Protein AF-A0A3M1VS25-F1 (afdb_monomer_lite)

pLDDT: mean 82.83, std 16.7, range [31.61, 98.62]

Foldseek 3Di:
DDDDVPWDWDWDQDPQRWIFIQGPVGDTDTDRPVCPLQDDPPLSADACVDPVNVVLLVSLLSVLLVVVVVCVVVVHDQDEDAQEEAQLPDPSSLNSLLSNLQSCVNSVHAYEYEYEPLAADPDDLVPHSACDDVPRHGRHNPPSHQEYAYELQRFDLVSLVRCVVSNHFAHHEDELFADDLLLLLLVLALLCLLRVHPDYHHPDDDDPQDDDPNDRSRVSSVVSSVNRPVNNVLLVLLVVLLVVVQADPVLSVVSVVLNVVSSVLRDNGSVQQWDQDPPPSHTDGHVSHDDPVVSVVSSVVSVVSSVNSVDDD

Radius of gyration: 23.68 Å; chains: 1; bounding box: 61×47×66 Å

Secondary structure (DSSP, 8-state):
----TT---EEEE-TTS-EEEEETTTEEEEE-TTTTTT--SS-S---TTSHHHHHHHHHHHHHHHHHHHHHHHTTPPPPEEEEES-GGG-HHHHHHHHHHHHHHHHHT-EEEEEE-HHHHS---GGG-SS--BTTBPPP--TTS-SEEEEEGGG-SHHHHHHHHHTT-EEEEEE--SS--HHHHHHHHTHHHHHHT-SEEEES--SSS--EETTEEHHHHHHHHHHHHHHHHHHHHHHHHHHHHT-S-HHHHHHHHHHHHHHHHHS-S-GGGTEEE-TTT--EEE-TTPPPHHHHHHHHHHHHHHHHHHHS--

Sequence (313 aa):
MCGLPGESWSARSTPHHGYELFHPLGVALEVDRHRGPYYPARDPAAPPTTRYGRIVYEGWKQAFREILSLGRERGWPPLWFYLIDEPHHSRGAMRLAILMARAAQEAGADGMITCNEPTVSEPDPDKRWFPPVGDEPALMLEPWVKTRCYHNRYLGPETRERTRQAGDRYGTYINIYGNQPASTRYLAGFLAWRLGLDLVMLWQRKNASKELEGVRVWLRDWEAAREGIDDIRYIEALERAVESGVGAPGAIAKARELLARLEREIVPTPEEIGYVDGVTGRWVPGKRAWAPERYDEIRAEVARAIAALGEAP

Structure (mmCIF, N/CA/C/O backbone):
data_AF-A0A3M1VS25-F1
#
_entry.id   AF-A0A3M1VS25-F1
#
loop_
_atom_site.group_PDB
_atom_site.id
_atom_site.type_symbol
_atom_site.label_atom_id
_atom_site.label_alt_id
_atom_site.label_comp_id
_atom_site.label_asym_id
_atom_site.label_entity_id
_atom_site.label_seq_id
_atom_site.pdbx_PDB_ins_code
_atom_site.Cartn_x
_atom_site.Cartn_y
_atom_site.Cartn_z
_atom_site.occupancy
_atom_site.B_iso_or_equiv
_atom_site.auth_seq_id
_atom_site.auth_comp_id
_atom_site.auth_asym_id
_atom_site.auth_atom_id
_atom_site.pdbx_PDB_model_num
ATOM 1 N N . MET A 1 1 ? 12.547 -22.768 -21.229 1.00 39.03 1 MET A N 1
ATOM 2 C CA . MET A 1 1 ? 12.578 -22.373 -22.651 1.00 39.03 1 MET A CA 1
ATOM 3 C C . MET A 1 1 ? 11.145 -22.097 -23.050 1.00 39.03 1 MET A C 1
ATOM 5 O O . MET A 1 1 ? 10.370 -23.037 -23.122 1.00 39.03 1 MET A O 1
ATOM 9 N N . CYS A 1 2 ? 10.789 -20.821 -23.176 1.00 31.61 2 CYS A N 1
ATOM 10 C CA . CYS A 1 2 ? 9.455 -20.379 -23.573 1.00 31.61 2 CYS A CA 1
ATOM 11 C C . CYS A 1 2 ? 9.545 -19.983 -25.049 1.00 31.61 2 CYS A C 1
ATOM 13 O O . CYS A 1 2 ? 10.059 -18.912 -25.352 1.00 31.61 2 CYS A O 1
ATOM 15 N N . GLY A 1 3 ? 9.167 -20.885 -25.951 1.00 35.56 3 GLY A N 1
ATOM 16 C CA . GLY A 1 3 ? 8.983 -20.572 -27.368 1.00 35.56 3 GLY A CA 1
ATOM 17 C C . GLY A 1 3 ? 7.494 -20.525 -27.696 1.00 35.56 3 GLY A C 1
ATOM 18 O O . GLY A 1 3 ? 6.695 -21.178 -27.019 1.00 35.56 3 GLY A O 1
ATOM 19 N N . LEU A 1 4 ? 7.119 -19.776 -28.734 1.00 39.69 4 LEU A N 1
ATOM 20 C CA . LEU A 1 4 ? 5.816 -19.921 -29.388 1.00 39.69 4 LEU A CA 1
ATOM 21 C C . LEU A 1 4 ? 5.625 -21.393 -29.802 1.00 39.69 4 LEU A C 1
ATOM 23 O O . LEU A 1 4 ? 6.616 -22.044 -30.155 1.00 39.69 4 LEU A O 1
ATOM 27 N N . PRO A 1 5 ? 4.404 -21.959 -29.759 1.00 37.06 5 PRO A N 1
ATOM 28 C CA . PRO A 1 5 ? 4.174 -23.317 -30.241 1.00 37.06 5 PRO A CA 1
ATOM 29 C C . PRO A 1 5 ? 4.650 -23.429 -31.699 1.00 37.06 5 PRO A C 1
ATOM 31 O O . PRO A 1 5 ? 4.083 -22.797 -32.586 1.00 37.06 5 PRO A O 1
ATOM 34 N N . GLY A 1 6 ? 5.724 -24.194 -31.929 1.00 51.53 6 GLY A N 1
ATOM 35 C CA . GLY A 1 6 ? 6.367 -24.355 -33.241 1.00 51.53 6 GLY A CA 1
ATOM 36 C C . GLY A 1 6 ? 7.702 -23.621 -33.441 1.00 51.53 6 GLY A C 1
ATOM 37 O O . GLY A 1 6 ? 8.325 -23.801 -34.484 1.00 51.53 6 GLY A O 1
ATOM 38 N N . GLU A 1 7 ? 8.191 -22.850 -32.464 1.00 55.75 7 GLU A N 1
ATOM 39 C CA . GLU A 1 7 ? 9.436 -22.082 -32.586 1.00 55.75 7 GLU A CA 1
ATOM 40 C C . GLU A 1 7 ? 10.523 -22.550 -31.603 1.00 55.75 7 GLU A C 1
ATOM 42 O O . GLU A 1 7 ? 10.426 -22.366 -30.388 1.00 55.75 7 GLU A O 1
ATOM 47 N N . SER A 1 8 ? 11.604 -23.137 -32.131 1.00 52.75 8 SER A N 1
ATOM 48 C CA . SER A 1 8 ? 12.781 -23.508 -31.341 1.00 52.75 8 SER A CA 1
ATOM 49 C C . SER A 1 8 ? 13.734 -22.322 -31.195 1.00 52.75 8 SER A C 1
ATOM 51 O O . SER A 1 8 ? 14.286 -21.837 -32.184 1.00 52.75 8 SER A O 1
ATOM 53 N N . TRP A 1 9 ? 13.968 -21.892 -29.961 1.00 56.28 9 TRP A N 1
ATOM 54 C CA . TRP A 1 9 ? 15.013 -20.929 -29.621 1.00 56.28 9 TRP A CA 1
ATOM 55 C C . TRP A 1 9 ? 16.314 -21.668 -29.315 1.00 56.28 9 TRP A C 1
ATOM 57 O O . TRP A 1 9 ? 16.291 -22.699 -28.640 1.00 56.28 9 TRP A O 1
ATOM 67 N N . SER A 1 10 ? 17.452 -21.136 -29.763 1.00 61.47 10 SER A N 1
ATOM 68 C CA . SER A 1 10 ? 18.769 -21.631 -29.353 1.00 61.47 10 SER A CA 1
ATOM 69 C C . SER A 1 10 ? 19.585 -20.518 -28.700 1.00 61.47 10 SER A C 1
ATOM 71 O O . SER A 1 10 ? 19.433 -19.337 -29.013 1.00 61.47 10 SER A O 1
ATOM 73 N N . ALA A 1 11 ? 20.419 -20.896 -27.734 1.00 61.38 11 ALA A N 1
ATOM 74 C CA . A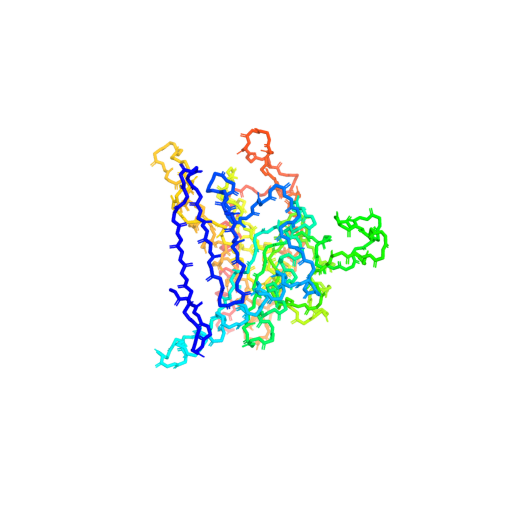LA A 1 11 ? 21.328 -19.990 -27.050 1.00 61.38 11 ALA A CA 1
ATOM 75 C C . ALA A 1 11 ? 22.753 -20.527 -27.185 1.00 61.38 11 ALA A C 1
ATOM 77 O O . ALA A 1 11 ? 22.988 -21.716 -26.955 1.00 61.38 11 ALA A O 1
ATOM 78 N N . ARG A 1 12 ? 23.706 -19.659 -27.535 1.00 70.75 12 ARG A N 1
ATOM 79 C CA . ARG A 1 12 ? 25.134 -19.996 -27.591 1.00 70.75 12 ARG A CA 1
ATOM 80 C C . ARG A 1 12 ? 25.910 -19.099 -26.634 1.00 70.75 12 ARG A C 1
ATOM 82 O O . ARG A 1 12 ? 25.762 -17.885 -26.670 1.00 70.75 12 ARG A O 1
ATOM 89 N N . SER A 1 13 ? 26.741 -19.682 -25.774 1.00 60.25 13 SER A N 1
ATOM 90 C CA . SER A 1 13 ? 27.662 -18.909 -24.931 1.00 60.25 13 SER A CA 1
ATOM 91 C C . SER A 1 13 ? 28.742 -18.245 -25.787 1.00 60.25 13 SER A C 1
ATOM 93 O O . SER A 1 13 ? 29.344 -18.924 -26.626 1.00 60.25 13 SER A O 1
ATOM 95 N N . THR A 1 14 ? 29.034 -16.966 -25.548 1.00 67.81 14 THR A N 1
ATOM 96 C CA . THR A 1 14 ? 30.138 -16.259 -26.212 1.00 67.81 14 THR A CA 1
ATOM 97 C C . THR A 1 14 ? 31.414 -16.276 -25.355 1.00 67.81 14 THR A C 1
ATOM 99 O O . THR A 1 14 ? 31.336 -16.408 -24.129 1.00 67.81 14 THR A O 1
ATOM 102 N N . PRO A 1 15 ? 32.611 -16.131 -25.963 1.00 63.47 15 PRO A N 1
ATOM 103 C CA . PRO A 1 15 ? 33.887 -16.116 -25.236 1.00 63.47 15 PRO A CA 1
ATOM 104 C C . PRO A 1 15 ? 34.013 -14.997 -24.189 1.00 63.47 15 PRO A C 1
ATOM 106 O O . PRO A 1 15 ? 34.785 -15.129 -23.245 1.00 63.47 15 PRO A O 1
ATOM 109 N N . HIS A 1 16 ? 33.237 -13.916 -24.320 1.00 56.97 16 HIS A N 1
ATOM 110 C CA . HIS A 1 16 ? 33.266 -12.744 -23.435 1.00 56.97 16 HIS A CA 1
ATOM 111 C C . HIS A 1 16 ? 32.194 -12.785 -22.333 1.00 56.97 16 HIS A C 1
ATOM 113 O O . HIS A 1 16 ? 31.658 -11.757 -21.934 1.00 56.97 16 HIS A O 1
ATOM 119 N N . HIS A 1 17 ? 31.868 -13.983 -21.839 1.00 56.38 17 HIS A N 1
ATOM 120 C CA . HIS A 1 17 ? 30.873 -14.219 -20.785 1.00 56.38 17 HIS A CA 1
ATOM 121 C C . HIS A 1 17 ? 29.424 -13.822 -21.125 1.00 56.38 17 HIS A C 1
ATOM 123 O O . HIS A 1 17 ? 28.593 -13.817 -20.219 1.00 56.38 17 HIS A O 1
ATOM 129 N N . GLY A 1 18 ? 29.094 -13.554 -22.392 1.00 55.91 18 GLY A N 1
ATOM 130 C CA . GLY A 1 18 ? 27.733 -13.267 -22.851 1.00 55.91 18 GLY A CA 1
ATOM 131 C C . GLY A 1 18 ? 26.995 -14.478 -23.431 1.00 55.91 18 GLY A C 1
ATOM 132 O O . GLY A 1 18 ? 27.507 -15.602 -23.457 1.00 55.91 18 GLY A O 1
ATOM 133 N N . TYR A 1 19 ? 25.777 -14.239 -23.920 1.00 59.47 19 TYR A N 1
ATOM 134 C CA . TYR A 1 19 ? 24.997 -15.212 -24.692 1.00 59.47 19 TYR A CA 1
ATOM 135 C C . TYR A 1 19 ? 24.536 -14.581 -26.004 1.00 59.47 19 TYR A C 1
ATOM 137 O O . TYR A 1 19 ? 24.127 -13.423 -26.007 1.00 59.47 19 TYR A O 1
ATOM 145 N N . GLU A 1 20 ? 24.565 -15.362 -27.081 1.00 56.50 20 GLU A N 1
ATOM 146 C CA . GLU A 1 20 ? 23.822 -15.106 -28.312 1.00 56.50 20 GLU A CA 1
ATOM 147 C C . GLU A 1 20 ? 22.488 -15.845 -28.237 1.00 56.50 20 GLU A C 1
ATOM 149 O O . GLU A 1 20 ? 22.461 -17.078 -28.165 1.00 56.50 20 GLU A O 1
ATOM 154 N N . LEU A 1 21 ? 21.380 -15.103 -28.233 1.00 59.03 21 LEU A N 1
ATOM 155 C CA . LEU A 1 21 ? 20.045 -15.676 -28.414 1.00 59.03 21 LEU A CA 1
ATOM 156 C C . LEU A 1 21 ? 19.702 -15.675 -29.900 1.00 59.03 21 LEU A C 1
ATOM 158 O O . LEU A 1 21 ? 19.752 -14.621 -30.534 1.00 59.03 21 LEU A O 1
ATOM 162 N N . PHE A 1 22 ? 19.322 -16.836 -30.429 1.00 59.31 22 PHE A N 1
ATOM 163 C CA . PHE A 1 22 ? 18.864 -16.996 -31.804 1.00 59.31 22 PHE A CA 1
ATOM 164 C C . PHE A 1 22 ? 17.347 -17.167 -31.816 1.00 59.31 22 PHE A C 1
ATOM 166 O O . PHE A 1 22 ? 16.812 -18.210 -31.428 1.00 59.31 22 PHE A O 1
ATOM 173 N N . HIS A 1 23 ? 16.656 -16.127 -32.282 1.00 59.50 23 HIS A N 1
ATOM 174 C CA . HIS A 1 23 ? 15.243 -16.219 -32.644 1.00 59.50 23 HIS A CA 1
ATOM 175 C C . HIS A 1 23 ? 15.118 -16.904 -34.018 1.00 59.50 23 HIS A C 1
ATOM 177 O O . HIS A 1 23 ? 15.921 -16.596 -34.903 1.00 59.50 23 HIS A O 1
ATOM 183 N N . PRO A 1 24 ? 14.067 -17.709 -34.276 1.00 51.88 24 PRO A N 1
ATOM 184 C CA . PRO A 1 24 ? 13.692 -18.195 -35.616 1.00 51.88 24 PRO A CA 1
ATOM 185 C C . PRO A 1 24 ? 13.666 -17.134 -36.735 1.00 51.88 24 PRO A C 1
ATOM 187 O O . PRO A 1 24 ? 13.753 -17.455 -37.913 1.00 51.88 24 PRO A O 1
ATOM 190 N N . LEU A 1 25 ? 13.579 -15.853 -36.371 1.00 55.16 25 LEU A N 1
ATOM 191 C CA . LEU A 1 25 ? 13.616 -14.706 -37.270 1.00 55.16 25 LEU A CA 1
ATOM 192 C C . LEU A 1 25 ? 15.050 -14.272 -37.663 1.00 55.16 25 LEU A C 1
ATOM 194 O O . LEU A 1 25 ? 15.212 -13.254 -38.341 1.00 55.16 25 LEU A O 1
ATOM 198 N N . GLY A 1 26 ? 16.088 -15.013 -37.257 1.00 56.47 26 GLY A N 1
ATOM 199 C CA . GLY A 1 26 ? 17.476 -14.826 -37.702 1.00 56.47 26 GLY A CA 1
ATOM 200 C C . GLY A 1 26 ? 18.222 -13.665 -37.041 1.00 56.47 26 GLY A C 1
ATOM 201 O O . GLY A 1 26 ? 19.117 -13.091 -37.654 1.00 56.47 26 GLY A O 1
ATOM 202 N N . VAL A 1 27 ? 17.850 -13.278 -35.819 1.00 54.41 27 VAL A N 1
ATOM 203 C CA . VAL A 1 27 ? 18.531 -12.205 -35.077 1.00 54.41 27 VAL A CA 1
ATOM 204 C C . VAL A 1 27 ? 19.407 -12.828 -34.000 1.00 54.41 27 VAL A C 1
ATOM 206 O O . VAL A 1 27 ? 18.891 -13.566 -33.164 1.00 54.41 27 VAL A O 1
ATOM 209 N N . ALA A 1 28 ? 20.703 -12.514 -34.028 1.00 53.88 28 ALA A N 1
ATOM 210 C CA . ALA A 1 28 ? 21.620 -12.761 -32.923 1.00 53.88 28 ALA A CA 1
ATOM 211 C C . ALA A 1 28 ? 21.582 -11.555 -31.974 1.00 53.88 28 ALA A C 1
ATOM 213 O O . ALA A 1 28 ? 21.742 -10.413 -32.409 1.00 53.88 28 ALA A O 1
ATOM 214 N N . LEU A 1 29 ? 21.335 -11.803 -30.690 1.00 56.50 29 LEU A N 1
ATOM 215 C CA . LEU A 1 29 ? 21.379 -10.782 -29.642 1.00 56.50 29 LEU A CA 1
ATOM 216 C C . LEU A 1 29 ? 22.577 -11.036 -28.744 1.00 56.50 29 LEU A C 1
ATOM 218 O O . LEU A 1 29 ? 22.601 -12.061 -28.073 1.00 56.50 29 LEU A O 1
ATOM 222 N N . GLU A 1 30 ? 23.528 -10.108 -28.701 1.00 51.91 30 GLU A N 1
ATOM 223 C CA . GLU A 1 30 ? 24.641 -10.161 -27.755 1.00 51.91 30 GLU A CA 1
ATOM 224 C C . GLU A 1 30 ? 24.196 -9.595 -26.397 1.00 51.91 30 GLU A C 1
ATOM 226 O O . GLU A 1 30 ? 23.829 -8.423 -26.285 1.00 51.91 30 GLU A O 1
ATOM 231 N N . VAL A 1 31 ? 24.200 -10.435 -25.359 1.00 52.16 31 VAL A N 1
ATOM 232 C CA . VAL A 1 31 ? 23.833 -10.043 -23.989 1.00 52.16 31 VAL A CA 1
ATOM 233 C C . VAL A 1 31 ? 25.077 -10.041 -23.099 1.00 52.16 31 VAL A C 1
ATOM 235 O O . VAL A 1 31 ? 25.641 -11.102 -22.838 1.00 52.16 31 VAL A O 1
ATOM 238 N N . ASP A 1 32 ? 25.484 -8.871 -22.593 1.00 50.47 32 ASP A N 1
ATOM 239 C CA . ASP A 1 32 ? 26.562 -8.733 -21.598 1.00 50.47 32 ASP A CA 1
ATOM 240 C C . ASP A 1 32 ? 26.075 -9.177 -20.203 1.00 50.47 32 ASP A C 1
ATOM 242 O O . ASP A 1 32 ? 25.203 -8.558 -19.584 1.00 50.47 32 ASP A O 1
ATOM 246 N N . ARG A 1 33 ? 26.664 -10.257 -19.681 1.00 43.50 33 ARG A N 1
ATOM 247 C CA . ARG A 1 33 ? 26.315 -10.860 -18.385 1.00 43.50 33 ARG A CA 1
ATOM 248 C C . ARG A 1 33 ? 26.639 -9.976 -17.182 1.00 43.50 33 ARG A C 1
ATOM 250 O O . ARG A 1 33 ? 25.988 -10.134 -16.151 1.00 43.50 33 ARG A O 1
ATOM 257 N N . HIS A 1 34 ? 27.598 -9.056 -17.283 1.00 44.97 34 HIS A N 1
ATOM 258 C CA . HIS A 1 34 ? 27.978 -8.176 -16.172 1.00 44.97 34 HIS A CA 1
ATOM 259 C C . HIS A 1 34 ? 27.072 -6.950 -16.036 1.00 44.97 34 HIS A C 1
ATOM 261 O O . HIS A 1 34 ? 27.084 -6.296 -14.995 1.00 44.97 34 HIS A O 1
ATOM 267 N N . ARG A 1 35 ? 26.249 -6.670 -17.051 1.00 47.22 35 ARG A N 1
ATOM 268 C CA . ARG A 1 35 ? 25.228 -5.610 -17.021 1.00 47.22 35 ARG A CA 1
ATOM 269 C C . ARG A 1 35 ? 23.806 -6.145 -16.849 1.00 47.22 35 ARG A C 1
ATOM 271 O O . ARG A 1 35 ? 22.875 -5.367 -16.655 1.00 47.22 35 ARG A O 1
ATOM 278 N N . GLY A 1 36 ? 23.654 -7.472 -16.859 1.00 38.34 36 GLY A N 1
ATOM 279 C CA . GLY A 1 36 ? 22.371 -8.160 -16.781 1.00 38.34 36 GLY A CA 1
ATOM 280 C C . GLY A 1 36 ? 21.445 -7.823 -17.962 1.00 38.34 36 GLY A C 1
ATOM 281 O O . GLY A 1 36 ? 21.660 -6.854 -18.688 1.00 38.34 36 GLY A O 1
ATOM 282 N N . PRO A 1 37 ? 20.353 -8.577 -18.155 1.00 41.25 37 PRO A N 1
ATOM 283 C CA . PRO A 1 37 ? 19.337 -8.231 -19.154 1.00 41.25 37 PRO A CA 1
ATOM 284 C C . PRO A 1 37 ? 18.603 -6.911 -18.839 1.00 41.25 37 PRO A C 1
ATOM 286 O O . PRO A 1 37 ? 17.833 -6.431 -19.664 1.00 41.25 37 P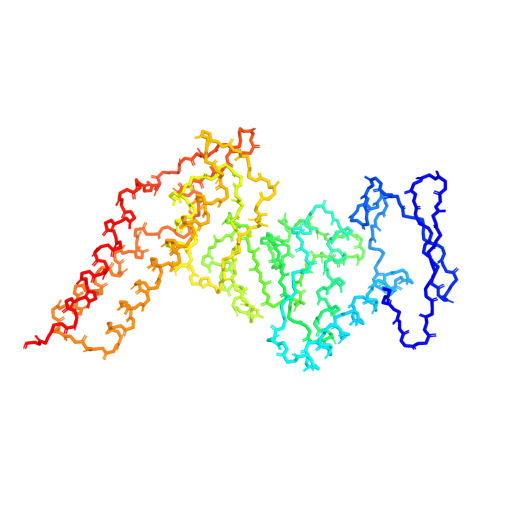RO A O 1
ATOM 289 N N . TYR A 1 38 ? 18.836 -6.322 -17.660 1.00 41.09 38 TYR A N 1
ATOM 290 C CA . TYR A 1 38 ? 18.124 -5.146 -17.161 1.00 41.09 38 TYR A CA 1
ATOM 291 C C . TYR A 1 38 ? 18.776 -3.801 -17.524 1.00 41.09 38 TYR A C 1
ATOM 293 O O . TYR A 1 38 ? 18.091 -2.784 -17.473 1.00 41.09 38 TYR A O 1
ATOM 301 N N . TYR A 1 39 ? 20.056 -3.766 -17.921 1.00 42.56 39 TYR A N 1
ATOM 302 C CA . TYR A 1 39 ? 20.762 -2.506 -18.212 1.00 42.56 39 TYR A CA 1
ATOM 303 C C . TYR A 1 39 ? 21.711 -2.590 -19.425 1.00 42.56 39 TYR A C 1
ATOM 305 O O . TYR A 1 39 ? 22.918 -2.358 -19.291 1.00 42.56 39 TYR A O 1
ATOM 313 N N . PRO A 1 40 ? 21.234 -2.896 -20.647 1.00 42.78 40 PRO A N 1
ATOM 314 C CA . PRO A 1 40 ? 22.065 -2.715 -21.831 1.00 42.78 40 PRO A CA 1
ATOM 315 C C . PRO A 1 40 ? 22.479 -1.242 -21.975 1.00 42.78 40 PRO A C 1
ATOM 317 O O . PRO A 1 40 ? 21.692 -0.314 -21.798 1.00 42.78 40 PRO A O 1
ATOM 320 N N . ALA A 1 41 ? 23.751 -1.037 -22.318 1.00 39.88 41 ALA A N 1
ATOM 321 C CA . ALA A 1 41 ? 24.423 0.263 -22.413 1.00 39.88 41 ALA A CA 1
ATOM 322 C C . ALA A 1 41 ? 23.851 1.211 -23.488 1.00 39.88 41 ALA A C 1
ATOM 324 O O . ALA A 1 41 ? 24.309 2.345 -23.624 1.00 39.88 41 ALA A O 1
ATOM 325 N N . ARG A 1 42 ? 22.897 0.730 -24.289 1.00 49.81 42 ARG A N 1
ATOM 326 C CA . ARG A 1 42 ? 22.203 1.445 -25.357 1.00 49.81 42 ARG A CA 1
ATOM 327 C C . ARG A 1 42 ? 20.721 1.123 -25.214 1.00 49.81 42 ARG A C 1
ATOM 329 O O . ARG A 1 42 ? 20.365 -0.046 -25.285 1.00 49.81 42 ARG A O 1
ATOM 336 N N . ASP A 1 43 ? 19.927 2.156 -24.944 1.00 51.72 43 ASP A N 1
ATOM 337 C CA . ASP A 1 43 ? 18.457 2.196 -24.916 1.00 51.72 43 ASP A CA 1
ATOM 338 C C . ASP A 1 43 ? 17.746 0.813 -24.984 1.00 51.72 43 ASP A C 1
ATOM 340 O O . ASP A 1 43 ? 17.378 0.360 -26.071 1.00 51.72 43 ASP A O 1
ATOM 344 N N . PRO A 1 44 ? 17.597 0.111 -23.836 1.00 48.75 44 PRO A N 1
ATOM 345 C CA . PRO A 1 44 ? 17.180 -1.296 -23.757 1.00 48.75 44 PRO A CA 1
ATOM 346 C C . PRO A 1 44 ? 15.888 -1.665 -24.470 1.00 48.75 44 PRO A C 1
ATOM 348 O O . PRO A 1 44 ? 15.672 -2.829 -24.802 1.00 48.75 44 PRO A O 1
ATOM 351 N N . ALA A 1 45 ? 14.997 -0.699 -24.639 1.00 55.59 45 ALA A N 1
ATOM 352 C CA . ALA A 1 45 ? 13.677 -0.915 -25.181 1.00 55.59 45 ALA A CA 1
ATOM 353 C C . ALA A 1 45 ? 13.527 -0.009 -26.391 1.00 55.59 45 ALA A C 1
ATOM 355 O O . ALA A 1 45 ? 12.989 1.097 -26.327 1.00 55.59 45 ALA A O 1
ATOM 356 N N . ALA A 1 46 ? 14.013 -0.517 -27.520 1.00 60.22 46 ALA A N 1
ATOM 357 C CA . ALA A 1 46 ? 13.562 -0.032 -28.805 1.00 60.22 46 ALA A CA 1
ATOM 358 C C . ALA A 1 46 ? 12.015 -0.054 -28.794 1.00 60.22 46 ALA A C 1
ATOM 360 O O . ALA A 1 46 ? 11.438 -1.044 -28.328 1.00 60.22 46 ALA A O 1
ATOM 361 N N . PRO A 1 47 ? 11.331 1.016 -29.247 1.00 63.94 47 PRO A N 1
ATOM 362 C CA . PRO A 1 47 ? 9.873 1.102 -29.198 1.00 63.94 47 PRO A CA 1
ATOM 363 C C . PRO A 1 47 ? 9.198 -0.174 -29.730 1.00 63.94 47 PRO A C 1
ATOM 365 O O . PRO A 1 47 ? 9.765 -0.817 -30.618 1.00 63.94 47 PRO A O 1
ATOM 368 N N . PRO A 1 48 ? 7.983 -0.544 -29.280 1.00 61.88 48 PRO A N 1
ATOM 369 C CA . PRO A 1 48 ? 7.248 -1.701 -29.816 1.00 61.88 48 PRO A CA 1
ATOM 370 C C . PRO A 1 48 ? 7.075 -1.686 -31.342 1.00 61.88 48 PRO A C 1
ATOM 372 O O . PRO A 1 48 ? 6.818 -2.718 -31.949 1.00 61.88 48 PRO A O 1
ATOM 375 N N . THR A 1 49 ? 7.220 -0.531 -31.992 1.00 69.25 49 THR A N 1
ATOM 376 C CA . THR A 1 49 ? 7.207 -0.400 -33.456 1.00 69.25 49 THR A CA 1
ATOM 377 C C . THR A 1 49 ? 8.460 -0.976 -34.124 1.00 69.25 49 THR A C 1
ATOM 379 O O . THR A 1 49 ? 8.433 -1.337 -35.304 1.00 69.25 49 THR A O 1
ATOM 382 N N . THR A 1 50 ? 9.551 -1.122 -33.377 1.00 74.94 50 THR A N 1
ATOM 383 C CA . THR A 1 50 ? 10.784 -1.765 -33.828 1.00 74.94 50 THR A CA 1
ATOM 384 C C . THR A 1 50 ? 10.665 -3.285 -33.767 1.00 74.94 50 THR A C 1
ATOM 386 O O . THR A 1 50 ? 9.903 -3.851 -32.983 1.00 74.94 50 THR A O 1
ATOM 389 N N . ARG A 1 51 ? 11.458 -3.982 -34.587 1.00 73.50 51 ARG A N 1
ATOM 390 C CA . ARG A 1 51 ? 11.463 -5.451 -34.622 1.00 73.50 51 ARG A CA 1
ATOM 391 C C . ARG A 1 51 ? 11.811 -6.067 -33.263 1.00 73.50 51 ARG A C 1
ATOM 393 O O . ARG A 1 51 ? 11.169 -7.029 -32.862 1.00 73.50 51 ARG A O 1
ATOM 400 N N . TYR A 1 52 ? 12.800 -5.508 -32.567 1.00 75.44 52 TYR A N 1
ATOM 401 C CA . TYR A 1 52 ? 13.214 -5.989 -31.249 1.00 75.44 52 TYR A CA 1
ATOM 402 C C . TYR A 1 52 ? 12.138 -5.742 -30.185 1.00 75.44 52 TYR A C 1
ATOM 404 O O . TYR A 1 52 ? 11.779 -6.666 -29.461 1.00 75.44 52 TYR A O 1
ATOM 412 N N . GLY A 1 53 ? 11.554 -4.537 -30.155 1.00 79.38 53 GLY A N 1
ATOM 413 C CA . GLY A 1 53 ? 10.446 -4.218 -29.253 1.00 79.38 53 GLY A CA 1
ATOM 414 C C . GLY A 1 53 ? 9.255 -5.166 -29.427 1.00 79.38 53 GLY A C 1
ATOM 415 O O . GLY A 1 53 ? 8.710 -5.634 -28.431 1.00 79.38 53 GLY A O 1
ATOM 416 N N . ARG A 1 54 ? 8.908 -5.531 -30.676 1.00 81.94 54 ARG A N 1
ATOM 417 C CA . ARG A 1 54 ? 7.877 -6.549 -30.960 1.00 81.94 54 ARG A CA 1
ATOM 418 C C . ARG A 1 54 ? 8.211 -7.916 -30.372 1.00 81.94 54 ARG A C 1
ATOM 420 O O . ARG A 1 54 ? 7.343 -8.527 -29.765 1.00 81.94 54 ARG A O 1
ATOM 427 N N . ILE A 1 55 ? 9.449 -8.385 -30.539 1.00 80.81 55 ILE A N 1
ATOM 428 C CA . ILE A 1 55 ? 9.888 -9.687 -30.012 1.00 80.81 55 ILE A CA 1
ATOM 429 C C . ILE A 1 55 ? 9.749 -9.722 -28.486 1.00 80.81 55 ILE A C 1
ATOM 431 O O . ILE A 1 55 ? 9.186 -10.667 -27.941 1.00 80.81 55 ILE A O 1
ATOM 435 N N . VAL A 1 56 ? 10.226 -8.680 -27.799 1.00 84.19 56 VAL A N 1
ATOM 436 C CA . VAL A 1 56 ? 10.137 -8.583 -26.334 1.00 84.19 56 VAL A CA 1
ATOM 437 C C . VAL A 1 56 ? 8.676 -8.545 -25.880 1.00 84.19 56 VAL A C 1
ATOM 439 O O . VAL A 1 56 ? 8.295 -9.265 -24.960 1.00 84.19 56 VAL A O 1
ATOM 442 N N . TYR A 1 57 ? 7.853 -7.734 -26.543 1.00 89.44 57 TYR A N 1
ATOM 443 C CA . TYR A 1 57 ? 6.438 -7.580 -26.229 1.00 89.44 57 TYR A CA 1
ATOM 444 C C . TYR A 1 57 ? 5.642 -8.886 -26.402 1.00 89.44 57 TYR A C 1
ATOM 446 O O . TYR A 1 57 ? 4.970 -9.324 -25.465 1.00 89.44 57 TYR A O 1
ATOM 454 N N . GLU A 1 58 ? 5.752 -9.544 -27.562 1.00 89.69 58 GLU A N 1
ATOM 455 C CA . GLU A 1 58 ? 5.054 -10.811 -27.823 1.00 89.69 58 GLU A CA 1
ATOM 456 C C . GLU A 1 58 ? 5.575 -11.941 -26.928 1.00 89.69 58 GLU A C 1
ATOM 458 O O . GLU A 1 58 ? 4.785 -12.749 -26.441 1.00 89.69 58 GLU A O 1
ATOM 463 N N . GLY A 1 59 ? 6.879 -11.956 -26.627 1.00 90.06 59 GLY A N 1
ATOM 464 C CA . GLY A 1 59 ? 7.472 -12.905 -25.685 1.00 90.06 59 GLY A CA 1
ATOM 465 C C . GLY A 1 59 ? 6.877 -12.794 -24.279 1.00 90.06 59 GLY A C 1
ATOM 466 O O . GLY A 1 59 ? 6.469 -13.804 -23.703 1.00 90.06 59 GLY A O 1
ATOM 467 N N . TRP A 1 60 ? 6.753 -11.576 -23.736 1.00 94.12 60 TRP A N 1
ATOM 468 C CA . TRP A 1 60 ? 6.092 -11.348 -22.443 1.00 94.12 60 TRP A CA 1
ATOM 469 C C . TRP A 1 60 ? 4.619 -11.747 -22.471 1.00 94.12 60 TRP A C 1
ATOM 471 O O . TRP A 1 60 ? 4.153 -12.462 -21.584 1.00 94.12 60 TRP A O 1
ATOM 481 N N . LYS A 1 61 ? 3.891 -11.328 -23.510 1.00 94.88 61 LYS A N 1
ATOM 482 C CA . LYS A 1 61 ? 2.467 -11.636 -23.675 1.00 94.88 61 LYS A CA 1
ATOM 483 C C . LYS A 1 61 ? 2.221 -13.140 -23.728 1.00 94.88 61 LYS A C 1
ATOM 485 O O . LYS A 1 61 ? 1.304 -13.636 -23.071 1.00 94.88 61 LYS A O 1
ATOM 490 N N . GLN A 1 62 ? 3.048 -13.877 -24.468 1.00 94.44 62 GLN A N 1
ATOM 491 C CA . GLN A 1 62 ? 2.968 -15.329 -24.491 1.00 94.44 62 GLN A CA 1
ATOM 492 C C . GLN A 1 62 ? 3.312 -15.922 -23.121 1.00 94.44 62 GLN A C 1
ATOM 494 O O . GLN A 1 62 ? 2.542 -16.734 -22.619 1.00 94.44 62 GLN A O 1
ATOM 499 N N . ALA A 1 63 ? 4.400 -15.487 -22.478 1.00 95.19 63 ALA A N 1
ATOM 500 C CA . ALA A 1 63 ? 4.784 -15.994 -21.161 1.00 95.19 63 ALA A CA 1
ATOM 501 C C . ALA A 1 63 ? 3.648 -15.857 -20.131 1.00 95.19 63 ALA A C 1
ATOM 503 O O . ALA A 1 63 ? 3.352 -16.817 -19.420 1.00 95.19 63 ALA A O 1
ATOM 504 N N . PHE A 1 64 ? 2.957 -14.713 -20.094 1.00 96.94 64 PHE A N 1
ATOM 505 C CA . PHE A 1 64 ? 1.787 -14.530 -19.230 1.00 96.94 64 PHE A CA 1
ATOM 506 C C . PHE A 1 64 ? 0.660 -15.514 -19.560 1.00 96.94 64 PHE A C 1
ATOM 508 O O . PHE A 1 64 ? 0.115 -16.136 -18.651 1.00 96.94 64 PHE A O 1
ATOM 515 N N . ARG A 1 65 ? 0.329 -15.703 -20.845 1.00 96.75 65 ARG A N 1
ATOM 516 C CA . ARG A 1 65 ? -0.719 -16.648 -21.273 1.00 96.75 65 ARG A CA 1
ATOM 517 C C . ARG A 1 65 ? -0.407 -18.084 -20.869 1.00 96.75 65 ARG A C 1
ATOM 519 O O . ARG A 1 65 ? -1.293 -18.761 -20.352 1.00 96.75 65 ARG A O 1
ATOM 526 N N . GLU A 1 66 ? 0.833 -18.520 -21.068 1.00 97.50 66 GLU A N 1
ATOM 527 C CA . GLU A 1 66 ? 1.289 -19.866 -20.708 1.00 97.50 66 GLU A CA 1
ATOM 528 C C . GLU A 1 66 ? 1.227 -20.079 -19.191 1.00 97.50 66 GLU A C 1
ATOM 530 O O . GLU A 1 66 ? 0.659 -21.064 -18.725 1.00 97.50 66 GLU A O 1
ATOM 535 N N . ILE A 1 67 ? 1.730 -19.121 -18.400 1.00 97.62 67 ILE A N 1
ATOM 536 C CA . ILE A 1 67 ? 1.694 -19.203 -16.932 1.00 97.62 67 ILE A CA 1
ATOM 537 C C . ILE A 1 67 ? 0.247 -19.211 -16.420 1.00 97.62 67 ILE A C 1
ATOM 539 O O . ILE A 1 67 ? -0.084 -19.996 -15.532 1.00 97.62 67 ILE A O 1
ATOM 543 N N . LEU A 1 68 ? -0.632 -18.376 -16.981 1.00 97.25 68 LEU A N 1
ATOM 544 C CA . LEU A 1 68 ? -2.052 -18.356 -16.624 1.00 97.25 68 LEU A CA 1
ATOM 545 C C . LEU A 1 68 ? -2.772 -19.653 -17.026 1.00 97.25 68 LEU A C 1
ATOM 547 O O . LEU A 1 68 ? -3.618 -20.125 -16.268 1.00 97.25 68 LEU A O 1
ATOM 551 N N . SER A 1 69 ? -2.459 -20.234 -18.192 1.00 97.44 69 SER A N 1
ATOM 552 C CA . SER A 1 69 ? -3.018 -21.530 -18.609 1.00 97.44 69 SER A CA 1
ATOM 553 C C . SER A 1 69 ? -2.592 -22.638 -17.663 1.00 97.44 69 SER A C 1
ATOM 555 O O . SER A 1 69 ? -3.447 -23.325 -17.106 1.00 97.44 69 SER A O 1
ATOM 557 N N . LEU A 1 70 ? -1.288 -22.721 -17.385 1.00 97.88 70 LEU A N 1
ATOM 558 C CA . LEU A 1 70 ? -0.742 -23.665 -16.423 1.00 97.88 70 LEU A CA 1
ATOM 559 C C . LEU A 1 70 ? -1.385 -23.480 -15.044 1.00 97.88 70 LEU A C 1
ATOM 561 O O . LEU A 1 70 ? -1.749 -24.460 -14.403 1.00 97.88 70 LEU A O 1
ATOM 565 N N . GLY A 1 71 ? -1.580 -22.236 -14.600 1.00 97.38 71 GLY A N 1
ATOM 566 C CA . GLY A 1 71 ? -2.264 -21.941 -13.345 1.00 97.38 71 GLY A CA 1
ATOM 567 C C . GLY A 1 71 ? -3.682 -22.502 -13.299 1.00 97.38 71 GLY A C 1
ATOM 568 O O . GLY A 1 71 ? -4.034 -23.171 -12.330 1.00 97.38 71 GLY A O 1
ATOM 569 N N . ARG A 1 72 ? -4.474 -22.321 -14.363 1.00 97.44 72 ARG A N 1
ATOM 570 C CA . ARG A 1 72 ? -5.825 -22.902 -14.459 1.00 97.44 72 ARG A CA 1
ATOM 571 C C . ARG A 1 72 ? -5.799 -24.428 -14.458 1.00 97.44 72 ARG A C 1
ATOM 573 O O . ARG A 1 72 ? -6.552 -25.040 -13.710 1.00 97.44 72 ARG A O 1
ATOM 580 N N . GLU A 1 73 ? -4.916 -25.037 -15.245 1.00 98.00 73 GLU A N 1
ATOM 581 C CA . GLU A 1 73 ? -4.756 -26.497 -15.315 1.00 98.00 73 GLU A CA 1
ATOM 582 C C . GLU A 1 73 ? -4.356 -27.105 -13.966 1.00 98.00 73 GLU A C 1
ATOM 584 O O . GLU A 1 73 ? -4.777 -28.207 -13.620 1.00 98.00 73 GLU A O 1
ATOM 589 N N . ARG A 1 74 ? -3.552 -26.379 -13.184 1.00 98.00 74 ARG A N 1
ATOM 590 C CA . ARG A 1 74 ? -3.086 -26.797 -11.856 1.00 98.00 74 ARG A CA 1
ATOM 591 C C . ARG A 1 74 ? -4.026 -26.392 -10.720 1.00 98.00 74 ARG A C 1
ATOM 593 O O . ARG A 1 74 ? -3.724 -26.713 -9.572 1.00 98.00 74 ARG A O 1
ATOM 600 N N . GLY A 1 75 ? -5.122 -25.689 -11.011 1.00 97.06 75 GLY A N 1
ATOM 601 C CA . GLY A 1 75 ? -6.038 -25.169 -9.995 1.00 97.06 75 GLY A CA 1
ATOM 602 C C . GLY A 1 75 ? -5.388 -24.152 -9.053 1.00 97.06 75 GLY A C 1
ATOM 603 O O . GLY A 1 75 ? -5.736 -24.093 -7.875 1.00 97.06 75 GLY A O 1
ATOM 604 N N . TRP A 1 76 ? -4.408 -23.383 -9.532 1.00 97.56 76 TRP A N 1
ATOM 605 C CA . TRP A 1 76 ? -3.814 -22.304 -8.749 1.00 97.56 76 TRP A CA 1
ATOM 606 C C . TRP A 1 76 ? -4.833 -21.180 -8.516 1.00 97.56 76 TRP A C 1
ATOM 608 O O . TRP A 1 76 ? -5.686 -20.928 -9.373 1.00 97.56 76 TRP A O 1
ATOM 618 N N . PRO A 1 77 ? -4.730 -20.458 -7.386 1.00 95.44 77 PRO A N 1
ATOM 619 C CA . PRO A 1 77 ? -5.428 -19.191 -7.217 1.00 95.44 77 PRO A CA 1
ATOM 620 C C . PRO A 1 77 ? -5.091 -18.202 -8.348 1.00 95.44 77 PRO A C 1
ATOM 622 O O . PRO A 1 77 ? -4.039 -18.342 -8.985 1.00 95.44 77 PRO A O 1
ATOM 625 N N . PRO A 1 78 ? -5.934 -17.176 -8.578 1.00 92.88 78 PRO A N 1
ATOM 626 C CA . PRO A 1 78 ? -5.619 -16.094 -9.505 1.00 92.88 78 PRO A CA 1
ATOM 627 C C . PRO A 1 78 ? -4.210 -15.542 -9.262 1.00 92.88 78 PRO A C 1
ATOM 629 O O . PRO A 1 78 ? -3.845 -15.209 -8.133 1.00 92.88 78 PRO A O 1
ATOM 632 N N . LEU A 1 79 ? -3.410 -15.491 -10.326 1.00 93.19 79 LEU A N 1
ATOM 633 C CA . LEU A 1 79 ? -2.023 -15.051 -10.252 1.00 93.19 79 LEU A CA 1
ATOM 634 C C . LEU A 1 79 ? -1.928 -13.535 -10.366 1.00 93.19 79 LEU A C 1
ATOM 636 O O . LEU A 1 79 ? -2.616 -12.916 -11.176 1.00 93.19 79 LEU A O 1
ATOM 640 N N . TRP A 1 80 ? -0.995 -12.973 -9.606 1.00 90.00 80 TRP A N 1
ATOM 641 C CA . TRP A 1 80 ? -0.645 -11.564 -9.653 1.00 90.00 80 TRP A CA 1
ATOM 642 C C . TRP A 1 80 ? 0.839 -11.424 -9.957 1.00 90.00 80 TRP A C 1
ATOM 644 O O . TRP A 1 80 ? 1.678 -12.038 -9.292 1.00 90.00 80 TRP A O 1
ATOM 654 N N . PHE A 1 81 ? 1.166 -10.652 -10.985 1.00 93.81 81 PHE A N 1
ATOM 655 C CA . PHE A 1 81 ? 2.524 -10.550 -11.496 1.00 93.81 81 PHE A CA 1
ATOM 656 C C . PHE A 1 81 ? 3.168 -9.256 -11.023 1.00 93.81 81 PHE A C 1
ATOM 658 O O . PHE A 1 81 ? 2.681 -8.168 -11.317 1.00 93.81 81 PHE A O 1
ATOM 665 N N . TYR A 1 82 ? 4.303 -9.370 -10.338 1.00 92.31 82 TYR A N 1
ATOM 666 C CA . TYR A 1 82 ? 5.176 -8.228 -10.115 1.00 92.31 82 TYR A CA 1
ATOM 667 C C . TYR A 1 82 ? 5.962 -7.952 -11.398 1.00 92.31 82 TYR A C 1
ATOM 669 O O . TYR A 1 82 ? 6.824 -8.744 -11.778 1.00 92.31 82 TYR A O 1
ATOM 677 N N . LEU A 1 83 ? 5.598 -6.884 -12.105 1.00 91.56 83 LEU A N 1
ATOM 678 C CA . LEU A 1 83 ? 6.079 -6.638 -13.462 1.00 91.56 83 LEU A CA 1
ATOM 679 C C . LEU A 1 83 ? 7.440 -5.950 -13.466 1.00 91.56 83 LEU A C 1
ATOM 681 O O . LEU A 1 83 ? 8.350 -6.391 -14.160 1.00 91.56 83 LEU A O 1
ATOM 685 N N . ILE A 1 84 ? 7.583 -4.863 -12.713 1.00 88.06 84 ILE A N 1
ATOM 686 C CA . ILE A 1 84 ? 8.810 -4.074 -12.715 1.00 88.06 84 ILE A CA 1
ATOM 687 C C . ILE A 1 84 ? 9.003 -3.347 -11.391 1.00 88.06 84 ILE A C 1
ATOM 689 O O . ILE A 1 84 ? 8.034 -2.908 -10.765 1.00 88.06 84 ILE A O 1
ATOM 693 N N . ASP A 1 85 ? 10.273 -3.233 -11.007 1.00 88.69 85 ASP A N 1
ATOM 694 C CA . ASP A 1 85 ? 10.717 -2.454 -9.863 1.00 88.69 85 ASP A CA 1
ATOM 695 C C . ASP A 1 85 ? 11.136 -1.057 -10.330 1.00 88.69 85 ASP A C 1
ATOM 697 O O . ASP A 1 85 ? 12.048 -0.942 -11.150 1.00 88.69 85 ASP A O 1
ATOM 701 N N . GLU A 1 86 ? 10.452 -0.016 -9.851 1.00 84.81 86 GLU A N 1
ATOM 702 C CA . GLU A 1 86 ? 10.883 1.383 -9.948 1.00 84.81 86 GLU A CA 1
ATOM 703 C C . GLU A 1 86 ? 11.456 1.797 -11.332 1.00 84.81 86 GLU A C 1
ATOM 705 O O . GLU A 1 86 ? 12.602 2.233 -11.446 1.00 84.81 86 GLU A O 1
ATOM 710 N N . PRO A 1 87 ? 10.675 1.754 -12.431 1.00 86.56 87 PRO A N 1
ATOM 711 C CA . PRO A 1 87 ? 11.204 1.904 -13.798 1.00 86.56 87 PRO A CA 1
ATOM 712 C C . PRO A 1 87 ? 11.727 3.309 -14.155 1.00 86.56 87 PRO A C 1
ATOM 714 O O . PRO A 1 87 ? 12.092 3.579 -15.300 1.00 86.56 87 PRO A O 1
ATOM 717 N N . HIS A 1 88 ? 11.782 4.220 -13.188 1.00 83.00 88 HIS A N 1
ATOM 718 C CA . HIS A 1 88 ? 12.155 5.614 -13.371 1.00 83.00 88 HIS A CA 1
ATOM 719 C C . HIS A 1 88 ? 13.657 5.855 -13.525 1.00 83.00 88 HIS A C 1
ATOM 721 O O . HIS A 1 88 ? 14.069 6.966 -13.829 1.00 83.00 88 HIS A O 1
ATOM 727 N N . HIS A 1 89 ? 14.504 4.837 -13.394 1.00 80.19 89 HIS A N 1
ATOM 728 C CA . HIS A 1 89 ? 15.951 5.023 -13.521 1.00 80.19 89 HIS A CA 1
ATOM 729 C C . HIS A 1 89 ? 16.421 5.365 -14.949 1.00 80.19 89 HIS A C 1
ATOM 731 O O . HIS A 1 89 ? 17.504 5.924 -15.114 1.00 80.19 89 HIS A O 1
ATOM 737 N N . SER A 1 90 ? 15.646 5.044 -15.997 1.00 82.81 90 SER A N 1
ATOM 738 C CA . SER A 1 90 ? 15.957 5.444 -17.381 1.00 82.81 90 SER A CA 1
ATOM 739 C C . SER A 1 90 ? 14.739 5.385 -18.313 1.00 82.81 90 SER A C 1
ATOM 741 O O . SER A 1 90 ? 13.807 4.619 -18.073 1.00 82.81 90 SER A O 1
ATOM 743 N N . ARG A 1 91 ? 14.771 6.124 -19.437 1.00 83.50 91 ARG A N 1
ATOM 744 C CA . ARG A 1 91 ? 13.715 6.044 -20.472 1.00 83.50 91 ARG A CA 1
ATOM 745 C C . ARG A 1 91 ? 13.541 4.622 -21.011 1.00 83.50 91 ARG A C 1
ATOM 747 O O . ARG A 1 91 ? 12.417 4.184 -21.226 1.00 83.50 91 ARG A O 1
ATOM 754 N N . GLY A 1 92 ? 14.640 3.890 -21.199 1.00 82.69 92 GLY A N 1
ATOM 755 C CA . GLY A 1 92 ? 14.599 2.502 -21.664 1.00 82.69 92 GLY A CA 1
ATOM 756 C C . GLY A 1 92 ? 13.915 1.565 -20.665 1.00 82.69 92 GLY A C 1
ATOM 757 O O . GLY A 1 92 ? 13.076 0.761 -21.063 1.00 82.69 92 GLY A O 1
ATOM 758 N N . ALA A 1 93 ? 14.202 1.711 -19.365 1.00 83.19 93 ALA A N 1
ATOM 759 C CA . ALA A 1 93 ? 13.504 0.967 -18.313 1.00 83.19 93 ALA A CA 1
ATOM 760 C C . ALA A 1 93 ? 12.002 1.287 -18.302 1.00 83.19 93 ALA A C 1
ATOM 762 O O . ALA A 1 93 ? 11.177 0.380 -18.214 1.00 83.19 93 ALA A O 1
ATOM 763 N N . MET A 1 94 ? 11.641 2.556 -18.496 1.00 87.00 94 MET A N 1
ATOM 764 C CA . MET A 1 94 ? 10.245 2.976 -18.594 1.00 87.00 94 MET A CA 1
ATOM 765 C C . MET A 1 94 ? 9.525 2.402 -19.815 1.00 87.00 94 MET A C 1
ATOM 767 O O . MET A 1 94 ? 8.401 1.921 -19.706 1.00 87.00 94 MET A O 1
ATOM 771 N N . ARG A 1 95 ? 10.165 2.386 -20.987 1.00 86.31 95 ARG A N 1
ATOM 772 C CA . ARG A 1 95 ? 9.592 1.740 -22.176 1.00 86.31 95 ARG A CA 1
ATOM 773 C C . ARG A 1 95 ? 9.403 0.242 -21.964 1.00 86.31 95 ARG A C 1
ATOM 775 O O . ARG A 1 95 ? 8.362 -0.287 -22.339 1.00 86.31 95 ARG A O 1
ATOM 782 N N . LEU A 1 96 ? 10.372 -0.438 -21.346 1.00 86.25 96 LEU A N 1
ATOM 783 C CA . LEU A 1 96 ? 10.234 -1.852 -20.996 1.00 86.25 96 LEU A CA 1
ATOM 784 C C . LEU A 1 96 ? 9.059 -2.075 -20.033 1.00 86.25 96 LEU A C 1
ATOM 786 O O . LEU A 1 96 ? 8.261 -2.981 -20.252 1.00 86.25 96 LEU A O 1
ATOM 790 N N . ALA A 1 97 ? 8.911 -1.218 -19.024 1.00 89.69 97 ALA A N 1
ATOM 791 C CA . ALA A 1 97 ? 7.793 -1.252 -18.089 1.00 89.69 97 ALA A CA 1
ATOM 792 C C . ALA A 1 97 ? 6.437 -1.132 -18.796 1.00 89.69 97 ALA A C 1
ATOM 794 O O . ALA A 1 97 ? 5.550 -1.955 -18.575 1.00 89.69 97 ALA A O 1
ATOM 795 N N . ILE A 1 98 ? 6.302 -0.152 -19.696 1.00 89.81 98 ILE A N 1
ATOM 796 C CA . ILE A 1 98 ? 5.100 0.059 -20.514 1.00 89.81 98 ILE A CA 1
ATOM 797 C C . ILE A 1 98 ? 4.812 -1.177 -21.375 1.00 89.81 98 ILE A C 1
ATOM 799 O O . ILE A 1 98 ? 3.674 -1.647 -21.430 1.00 89.81 98 ILE A O 1
ATOM 803 N N . LEU A 1 99 ? 5.842 -1.741 -22.015 1.00 90.81 99 LEU A N 1
ATOM 804 C CA . LEU A 1 99 ? 5.719 -2.961 -22.815 1.00 90.81 99 LEU A CA 1
ATOM 805 C C . LEU A 1 99 ? 5.206 -4.137 -21.978 1.00 90.81 99 LEU A C 1
ATOM 807 O O . LEU A 1 99 ? 4.285 -4.828 -22.410 1.00 90.81 99 LEU A O 1
ATOM 811 N N . MET A 1 100 ? 5.772 -4.351 -20.789 1.00 92.38 100 MET A N 1
ATOM 812 C CA . MET A 1 100 ? 5.380 -5.434 -19.884 1.00 92.38 100 MET A CA 1
ATOM 813 C C . MET A 1 100 ? 3.964 -5.249 -19.338 1.00 92.38 100 MET A C 1
ATOM 815 O O . MET A 1 100 ? 3.190 -6.203 -19.346 1.00 92.38 100 MET A O 1
ATOM 819 N N . ALA A 1 101 ? 3.603 -4.034 -18.913 1.00 92.56 101 ALA A N 1
ATOM 820 C CA . ALA A 1 101 ? 2.268 -3.703 -18.416 1.00 92.56 101 ALA A CA 1
ATOM 821 C C . ALA A 1 101 ? 1.199 -3.938 -19.490 1.00 92.56 101 ALA A C 1
ATOM 823 O O . ALA A 1 101 ? 0.216 -4.645 -19.261 1.00 92.56 101 ALA A O 1
ATOM 824 N N . ARG A 1 102 ? 1.445 -3.452 -20.711 1.00 93.19 102 ARG A N 1
ATOM 825 C CA . ARG A 1 102 ? 0.546 -3.683 -21.843 1.00 93.19 102 ARG A CA 1
ATOM 826 C C . ARG A 1 102 ? 0.448 -5.164 -22.212 1.00 93.19 102 ARG A C 1
ATOM 828 O O . ARG A 1 102 ? -0.646 -5.658 -22.474 1.00 93.19 102 ARG A O 1
ATOM 835 N N . ALA A 1 103 ? 1.574 -5.878 -22.238 1.00 93.88 103 ALA A N 1
ATOM 836 C CA . ALA A 1 103 ? 1.593 -7.310 -22.526 1.00 93.88 103 ALA A CA 1
ATOM 837 C C . ALA A 1 103 ? 0.803 -8.109 -21.477 1.00 93.88 103 ALA A C 1
ATOM 839 O O . ALA A 1 103 ? 0.051 -9.011 -21.844 1.00 93.88 103 ALA A O 1
ATOM 840 N N . ALA A 1 104 ? 0.928 -7.750 -20.195 1.00 94.69 104 ALA A N 1
ATOM 841 C CA . ALA A 1 104 ? 0.159 -8.341 -19.105 1.00 94.69 104 ALA A CA 1
ATOM 842 C C . ALA A 1 104 ? -1.345 -8.088 -19.281 1.00 94.69 104 ALA A C 1
ATOM 844 O O . ALA A 1 104 ? -2.125 -9.042 -19.285 1.00 94.69 104 ALA A O 1
ATOM 845 N N . GLN A 1 105 ? -1.751 -6.836 -19.526 1.00 93.38 105 GLN A N 1
ATOM 846 C CA . GLN A 1 105 ? -3.156 -6.481 -19.744 1.00 93.38 105 GLN A CA 1
ATOM 847 C C . GLN A 1 105 ? -3.770 -7.262 -20.918 1.00 93.38 105 GLN A C 1
ATOM 849 O O . GLN A 1 105 ? -4.827 -7.874 -20.765 1.00 93.38 105 GLN A O 1
ATOM 854 N N . GLU A 1 106 ? -3.098 -7.311 -22.073 1.00 94.94 106 GLU A N 1
ATOM 855 C CA . GLU A 1 106 ? -3.583 -8.040 -23.257 1.00 94.94 106 GLU A CA 1
ATOM 856 C C . GLU A 1 106 ? -3.535 -9.574 -23.109 1.00 94.94 106 GLU A C 1
ATOM 858 O O . GLU A 1 106 ? -4.181 -10.303 -23.871 1.00 94.94 106 GLU A O 1
ATOM 863 N N . ALA A 1 107 ? -2.768 -10.087 -22.146 1.00 95.38 107 ALA A N 1
ATOM 864 C CA . ALA A 1 107 ? -2.776 -11.493 -21.757 1.00 95.38 107 ALA A CA 1
ATOM 865 C C . ALA A 1 107 ? -3.857 -11.823 -20.710 1.00 95.38 107 ALA A C 1
ATOM 867 O O . ALA A 1 107 ? -4.049 -12.999 -20.402 1.00 95.38 107 ALA A O 1
ATOM 868 N N . GLY A 1 108 ? -4.561 -10.818 -20.175 1.00 94.31 108 GLY A N 1
ATOM 869 C CA . GLY A 1 108 ? -5.498 -10.983 -19.063 1.00 94.31 108 GLY A CA 1
ATOM 870 C C . GLY A 1 108 ? -4.808 -11.236 -17.719 1.00 94.31 108 GLY A C 1
ATOM 871 O O . GLY A 1 108 ? -5.432 -11.780 -16.812 1.00 94.31 108 GLY A O 1
ATOM 872 N N . ALA A 1 109 ? -3.528 -10.882 -17.595 1.00 94.62 109 ALA A N 1
ATOM 873 C CA . ALA A 1 109 ? -2.771 -10.975 -16.356 1.00 94.62 109 ALA A CA 1
ATOM 874 C C . ALA A 1 109 ? -2.989 -9.727 -15.493 1.00 94.62 109 ALA A C 1
ATOM 876 O O . ALA A 1 109 ? -2.967 -8.598 -15.988 1.00 94.62 109 ALA A O 1
ATOM 877 N N . ASP A 1 110 ? -3.150 -9.929 -14.187 1.00 92.38 110 ASP A N 1
ATOM 878 C CA . ASP A 1 110 ? -3.119 -8.830 -13.230 1.00 92.38 110 ASP A CA 1
ATOM 879 C C . ASP A 1 110 ? -1.664 -8.476 -12.920 1.00 92.38 110 ASP A C 1
ATOM 881 O O . ASP A 1 110 ? -0.868 -9.334 -12.532 1.00 92.38 110 ASP A O 1
ATOM 885 N N . GLY A 1 111 ? -1.314 -7.205 -13.100 1.00 91.75 111 GLY A N 1
ATOM 886 C CA . GLY A 1 111 ? 0.029 -6.685 -12.875 1.00 91.75 111 GLY A CA 1
ATOM 887 C C . GLY A 1 111 ? 0.100 -5.750 -11.673 1.00 91.75 111 GLY A C 1
ATOM 888 O O . GLY A 1 111 ? -0.826 -4.978 -11.421 1.00 91.75 111 GLY A O 1
ATOM 889 N N . MET A 1 112 ? 1.228 -5.798 -10.974 1.00 93.06 112 MET A N 1
ATOM 890 C CA . MET A 1 112 ? 1.644 -4.850 -9.947 1.00 93.06 112 MET A CA 1
ATOM 891 C C . MET A 1 112 ? 3.006 -4.269 -10.319 1.00 93.06 112 MET A C 1
ATOM 893 O O . MET A 1 112 ? 3.883 -4.979 -10.818 1.00 93.06 112 MET A O 1
ATOM 897 N N . ILE A 1 113 ? 3.192 -2.989 -10.024 1.00 92.38 113 ILE A N 1
ATOM 898 C CA . ILE A 1 113 ? 4.469 -2.284 -10.150 1.00 92.38 113 ILE A CA 1
ATOM 899 C C . ILE A 1 113 ? 4.802 -1.581 -8.837 1.00 92.38 113 ILE A C 1
ATOM 901 O O . ILE A 1 113 ? 3.889 -1.168 -8.115 1.00 92.38 113 ILE A O 1
ATOM 905 N N . THR A 1 114 ? 6.087 -1.392 -8.550 1.00 92.50 114 THR A N 1
ATOM 906 C CA . THR A 1 114 ? 6.512 -0.330 -7.631 1.00 92.50 114 THR A CA 1
ATOM 907 C C . THR A 1 114 ? 6.776 0.941 -8.420 1.00 92.50 114 THR A C 1
ATOM 909 O O . THR A 1 114 ? 7.330 0.918 -9.524 1.00 92.50 114 THR A O 1
ATOM 912 N N . CYS A 1 115 ? 6.332 2.071 -7.884 1.00 90.06 115 CYS A N 1
ATOM 913 C CA . CYS A 1 115 ? 6.337 3.322 -8.619 1.00 90.06 115 CYS A CA 1
ATOM 914 C C . CYS A 1 115 ? 6.502 4.549 -7.725 1.00 90.06 115 CYS A C 1
ATOM 916 O O . CYS A 1 115 ? 6.237 4.547 -6.523 1.00 90.06 115 CYS A O 1
ATOM 918 N N . ASN A 1 116 ? 6.896 5.638 -8.375 1.00 89.00 116 ASN A N 1
ATOM 919 C CA . ASN A 1 116 ? 6.803 6.987 -7.837 1.00 89.00 116 ASN A CA 1
ATOM 920 C C . ASN A 1 116 ? 5.644 7.699 -8.539 1.00 89.00 116 ASN A C 1
ATOM 922 O O . ASN A 1 116 ? 5.359 7.387 -9.696 1.00 89.00 116 ASN A O 1
ATOM 926 N N . GLU A 1 117 ? 5.011 8.683 -7.902 1.00 83.62 117 GLU A N 1
ATOM 927 C CA . GLU A 1 117 ? 3.855 9.363 -8.513 1.00 83.62 117 GLU A CA 1
ATOM 928 C C . GLU A 1 117 ? 4.112 9.888 -9.936 1.00 83.62 117 GLU A C 1
ATOM 930 O O . GLU A 1 117 ? 3.293 9.628 -10.819 1.00 83.62 117 GLU A O 1
ATOM 935 N N . PRO A 1 118 ? 5.280 10.487 -10.243 1.00 82.38 118 PRO A N 1
ATOM 936 C CA . PRO A 1 118 ? 5.543 10.975 -11.593 1.00 82.38 118 PRO A CA 1
ATOM 937 C C . PRO A 1 118 ? 5.682 9.915 -12.695 1.00 82.38 118 PRO A C 1
ATOM 939 O O . PRO A 1 118 ? 5.945 10.271 -13.842 1.00 82.38 118 PRO A O 1
ATOM 942 N N . THR A 1 119 ? 5.621 8.628 -12.349 1.00 79.12 119 THR A N 1
ATOM 943 C CA . THR A 1 119 ? 5.794 7.509 -13.291 1.00 79.12 119 THR A CA 1
ATOM 944 C C . THR A 1 119 ? 4.476 6.908 -13.764 1.00 79.12 119 THR A C 1
ATOM 946 O O . THR A 1 119 ? 4.453 6.193 -14.764 1.00 79.12 119 THR A O 1
ATOM 949 N N . VAL A 1 120 ? 3.388 7.170 -13.045 1.00 75.81 120 VAL A N 1
ATOM 950 C CA . VAL A 1 120 ? 2.094 6.518 -13.272 1.00 75.81 120 VAL A CA 1
ATOM 951 C C . VAL A 1 120 ? 1.034 7.522 -13.668 1.00 75.81 120 VAL A C 1
ATOM 953 O O . VAL A 1 120 ? 0.400 7.317 -14.690 1.00 75.81 120 VAL A O 1
ATOM 956 N N . SER A 1 121 ? 0.900 8.609 -12.919 1.00 71.69 121 SER A N 1
ATOM 957 C CA . SER A 1 121 ? -0.106 9.637 -13.166 1.00 71.69 121 SER A CA 1
ATOM 958 C C . SER A 1 121 ? 0.370 10.608 -14.249 1.00 71.69 121 SER A C 1
ATOM 960 O O . SER A 1 121 ? 1.544 10.601 -14.617 1.00 71.69 121 SER A O 1
ATOM 962 N N . GLU A 1 122 ? -0.505 11.502 -14.710 1.00 64.81 122 GLU A N 1
ATOM 963 C CA . GLU A 1 122 ? -0.098 12.766 -15.329 1.00 64.81 122 GLU A CA 1
ATOM 964 C C . GLU A 1 122 ? 0.259 13.777 -14.224 1.00 64.81 122 GLU A C 1
ATOM 966 O O . GLU A 1 122 ? -0.586 14.604 -13.869 1.00 64.81 122 GLU A O 1
ATOM 971 N N . PRO A 1 123 ? 1.469 13.771 -13.620 1.00 59.00 123 PRO A N 1
ATOM 972 C CA . PRO A 1 123 ? 1.848 14.928 -12.838 1.00 59.00 123 PRO A CA 1
ATOM 973 C C . PRO A 1 123 ? 1.945 16.121 -13.796 1.00 59.00 123 PRO A C 1
ATOM 975 O O . PRO A 1 123 ? 2.130 15.962 -15.015 1.00 59.00 123 PRO A O 1
ATOM 978 N N . ASP A 1 124 ? 1.877 17.302 -13.189 1.00 65.75 124 ASP A N 1
ATOM 979 C CA . ASP A 1 124 ? 2.498 18.533 -13.671 1.00 65.75 124 ASP A CA 1
ATOM 980 C C . ASP A 1 124 ? 3.588 18.222 -14.724 1.00 65.75 124 ASP A C 1
ATOM 982 O O . ASP A 1 124 ? 4.556 17.524 -14.388 1.00 65.75 124 ASP A O 1
ATOM 986 N N . PRO A 1 125 ? 3.409 18.623 -16.001 1.00 65.81 125 PRO A N 1
ATOM 987 C CA . PRO A 1 125 ? 4.330 18.297 -17.090 1.00 65.81 125 PRO A CA 1
ATOM 988 C C . PRO A 1 125 ? 5.794 18.600 -16.756 1.00 65.81 125 PRO A C 1
ATOM 990 O O . PRO A 1 125 ? 6.680 17.859 -17.188 1.00 65.81 125 PRO A O 1
ATOM 993 N N . ASP A 1 126 ? 6.027 19.606 -15.909 1.00 70.00 126 ASP A N 1
ATOM 994 C CA . ASP A 1 126 ? 7.350 20.045 -15.462 1.00 70.00 126 ASP A CA 1
ATOM 995 C C . ASP A 1 126 ? 7.976 19.120 -14.400 1.00 70.00 126 ASP A C 1
ATOM 997 O O . ASP A 1 126 ? 9.163 19.222 -14.092 1.00 70.00 126 ASP A O 1
ATOM 1001 N N . LYS A 1 127 ? 7.200 18.185 -13.838 1.00 69.75 127 LYS A N 1
ATOM 1002 C CA . LYS A 1 127 ? 7.621 17.227 -12.797 1.00 69.75 127 LYS A CA 1
ATOM 1003 C C . LYS A 1 127 ? 7.704 15.785 -13.292 1.00 69.75 127 LYS A C 1
ATOM 1005 O O . LYS A 1 127 ? 7.967 14.879 -12.495 1.00 69.75 127 LYS A O 1
ATOM 1010 N N . ARG A 1 128 ? 7.477 15.539 -14.587 1.00 72.38 128 ARG A N 1
ATOM 1011 C CA . ARG A 1 128 ? 7.594 14.197 -15.175 1.00 72.38 128 ARG A CA 1
ATOM 1012 C C . ARG A 1 128 ? 9.048 13.742 -15.150 1.00 72.38 128 ARG A C 1
ATOM 1014 O O . ARG A 1 128 ? 9.944 14.473 -15.558 1.00 72.38 128 ARG A O 1
ATOM 1021 N N . TRP A 1 129 ? 9.275 12.493 -14.744 1.00 74.44 129 TRP A N 1
ATOM 1022 C CA . TRP A 1 129 ? 10.609 11.885 -14.839 1.00 74.44 129 TRP A CA 1
ATOM 1023 C C . TRP A 1 129 ? 11.075 11.755 -16.293 1.00 74.44 129 TRP A C 1
ATOM 1025 O O . TRP A 1 129 ? 12.262 11.888 -16.584 1.00 74.44 129 TRP A O 1
ATOM 1035 N N . PHE A 1 130 ? 10.134 11.529 -17.214 1.00 79.56 130 PHE A N 1
ATOM 1036 C CA . PHE A 1 130 ? 10.404 11.408 -18.642 1.00 79.56 130 PHE A CA 1
ATOM 1037 C C . PHE A 1 130 ? 9.474 12.321 -19.444 1.00 79.56 130 PHE A C 1
ATOM 1039 O O . PHE A 1 130 ? 8.449 11.853 -19.950 1.00 79.56 130 PHE A O 1
ATOM 1046 N N . PRO A 1 131 ? 9.815 13.618 -19.575 1.00 76.81 131 PRO A N 1
ATOM 1047 C CA . PRO A 1 131 ? 9.078 14.534 -20.441 1.00 76.81 131 PRO A CA 1
ATOM 1048 C C . PRO A 1 131 ? 9.169 14.094 -21.918 1.00 76.81 131 PRO A C 1
ATOM 1050 O O . PRO A 1 131 ? 9.975 13.213 -22.251 1.00 76.81 131 PRO A O 1
ATOM 1053 N N . PRO A 1 132 ? 8.353 14.669 -22.817 1.00 80.69 132 PRO A N 1
ATOM 1054 C CA . PRO A 1 132 ? 8.447 14.400 -24.251 1.00 80.69 132 PRO A CA 1
ATOM 1055 C C . PRO A 1 132 ? 9.859 14.665 -24.800 1.00 80.69 132 PRO A C 1
ATOM 1057 O O . PRO A 1 132 ? 10.549 15.575 -24.338 1.00 80.69 132 PRO A O 1
ATOM 1060 N N . VAL A 1 133 ? 10.296 13.873 -25.782 1.00 76.44 133 VAL A N 1
ATOM 1061 C CA . VAL A 1 133 ? 11.588 14.057 -26.472 1.00 76.44 133 VAL A CA 1
ATOM 1062 C C . VAL A 1 133 ? 11.369 13.895 -27.972 1.00 76.44 133 VAL A C 1
ATOM 1064 O O . VAL A 1 133 ? 11.104 12.791 -28.447 1.00 76.44 133 VAL A O 1
ATOM 1067 N N . GLY A 1 134 ? 11.499 14.993 -28.722 1.00 83.06 134 GLY A N 1
ATOM 1068 C CA . GLY A 1 134 ? 11.131 15.017 -30.140 1.00 83.06 134 GLY A CA 1
ATOM 1069 C C . GLY A 1 134 ? 9.653 14.665 -30.314 1.00 83.06 134 GLY A C 1
ATOM 1070 O O . GLY A 1 134 ? 8.804 15.250 -29.647 1.00 83.06 134 GLY A O 1
ATOM 1071 N N . ASP A 1 135 ? 9.370 13.671 -31.155 1.00 80.88 135 ASP A N 1
ATOM 1072 C CA . ASP A 1 135 ? 8.008 13.177 -31.407 1.00 80.88 135 ASP A CA 1
ATOM 1073 C C . ASP A 1 135 ? 7.536 12.130 -30.382 1.00 80.88 135 ASP A C 1
ATOM 1075 O O . ASP A 1 135 ? 6.390 11.678 -30.424 1.00 80.88 135 ASP A O 1
ATOM 1079 N N . GLU A 1 136 ? 8.407 11.694 -29.467 1.00 77.94 136 GLU A N 1
ATOM 1080 C CA . GLU A 1 136 ? 8.017 10.741 -28.436 1.00 77.94 136 GLU A CA 1
ATOM 1081 C C . GLU A 1 136 ? 7.252 11.458 -27.314 1.00 77.94 136 GLU A C 1
ATOM 1083 O O . GLU A 1 136 ? 7.792 12.404 -26.723 1.00 77.94 136 GLU A O 1
ATOM 1088 N N . PRO A 1 137 ? 6.037 10.996 -26.958 1.00 81.44 137 PRO A N 1
ATOM 1089 C CA . PRO A 1 137 ? 5.301 11.568 -25.844 1.00 81.44 137 PRO A CA 1
ATOM 1090 C C . PRO A 1 137 ? 6.033 11.326 -24.518 1.00 81.44 137 PRO A C 1
ATOM 1092 O O . PRO A 1 137 ? 7.011 10.578 -24.421 1.00 81.44 137 PRO A O 1
ATOM 1095 N N . ALA A 1 138 ? 5.538 11.956 -23.458 1.00 83.31 138 ALA A N 1
ATOM 1096 C CA . ALA A 1 138 ? 5.969 11.586 -22.121 1.00 83.31 138 ALA A CA 1
ATOM 1097 C C . ALA A 1 138 ? 5.691 10.098 -21.868 1.00 83.31 138 ALA A C 1
ATOM 1099 O O . ALA A 1 138 ? 4.658 9.569 -22.281 1.00 83.31 138 ALA A O 1
ATOM 1100 N N . LEU A 1 139 ? 6.609 9.438 -21.170 1.00 81.25 139 LEU A N 1
ATOM 1101 C CA . LEU A 1 139 ? 6.456 8.030 -20.824 1.00 81.25 139 LEU A CA 1
ATOM 1102 C C . LEU A 1 139 ? 5.782 7.916 -19.459 1.00 81.25 139 LEU A C 1
ATOM 1104 O O . LEU A 1 139 ? 6.286 8.458 -18.477 1.00 81.25 139 LEU A O 1
ATOM 1108 N N . MET A 1 140 ? 4.658 7.205 -19.413 1.00 83.81 140 MET A N 1
ATOM 1109 C CA . MET A 1 140 ? 3.857 6.951 -18.212 1.00 83.81 140 MET A CA 1
ATOM 1110 C C . MET A 1 140 ? 3.307 5.527 -18.283 1.00 83.81 140 MET A C 1
ATOM 1112 O O . MET A 1 140 ? 3.185 4.971 -19.372 1.00 83.81 140 MET A O 1
ATOM 1116 N N . LEU A 1 141 ? 3.002 4.927 -17.135 1.00 83.19 141 LEU A N 1
ATOM 1117 C CA . LEU A 1 141 ? 2.526 3.539 -17.065 1.00 83.19 141 LEU A CA 1
ATOM 1118 C C . LEU A 1 141 ? 1.005 3.404 -17.209 1.00 83.19 141 LEU A C 1
ATOM 1120 O O . LEU A 1 141 ? 0.508 2.307 -17.464 1.00 83.19 141 LEU A O 1
ATOM 1124 N N . GLU A 1 142 ? 0.267 4.502 -17.075 1.00 82.12 142 GLU A N 1
ATOM 1125 C CA . GLU A 1 142 ? -1.161 4.541 -17.371 1.00 82.12 142 GLU A CA 1
ATOM 1126 C C . GLU A 1 142 ? -1.454 4.331 -18.866 1.00 82.12 142 GLU A C 1
ATOM 1128 O O . GLU A 1 142 ? -0.700 4.815 -19.713 1.00 82.12 142 GLU A O 1
ATOM 1133 N N . PRO A 1 143 ? -2.568 3.656 -19.215 1.00 84.31 143 PRO A N 1
ATOM 1134 C CA . PRO A 1 143 ? -3.578 3.038 -18.341 1.00 84.31 143 PRO A CA 1
ATOM 1135 C C . PRO A 1 143 ? -3.345 1.524 -18.119 1.00 84.31 143 PRO A C 1
ATOM 1137 O O . PRO A 1 143 ? -4.288 0.768 -17.897 1.00 84.31 143 PRO A O 1
ATOM 1140 N N . TRP A 1 144 ? -2.112 1.030 -18.274 1.00 84.38 144 TRP A N 1
ATOM 1141 C CA . TRP A 1 144 ? -1.838 -0.410 -18.430 1.00 84.38 144 TRP A CA 1
ATOM 1142 C C . TRP A 1 144 ? -1.594 -1.169 -17.118 1.00 84.38 144 TRP A C 1
ATOM 1144 O O . TRP A 1 144 ? -1.225 -2.344 -17.137 1.00 84.38 144 TRP A O 1
ATOM 1154 N N . VAL A 1 145 ? -1.768 -0.518 -15.974 1.00 85.94 145 VAL A N 1
ATOM 1155 C CA . VAL A 1 145 ? -1.464 -1.061 -14.646 1.00 85.94 145 VAL A CA 1
ATOM 1156 C C . VAL A 1 145 ? -2.759 -1.156 -13.859 1.00 85.94 145 VAL A C 1
ATOM 1158 O O . VAL A 1 145 ? -3.565 -0.255 -13.969 1.00 85.94 145 VAL A O 1
ATOM 1161 N N . LYS A 1 146 ? -2.946 -2.223 -13.071 1.00 88.88 146 LYS A N 1
ATOM 1162 C CA . LYS A 1 146 ? -4.117 -2.392 -12.185 1.00 88.88 146 LYS A CA 1
ATOM 1163 C C . LYS A 1 146 ? -3.797 -2.185 -10.709 1.00 88.88 146 LYS A C 1
ATOM 1165 O O . LYS A 1 146 ? -4.671 -2.218 -9.844 1.00 88.88 146 LYS A O 1
ATOM 1170 N N . THR A 1 147 ? -2.516 -2.130 -10.366 1.00 93.44 147 THR A N 1
ATOM 1171 C CA . THR A 1 147 ? -2.048 -2.042 -8.984 1.00 93.44 147 THR A CA 1
ATOM 1172 C C . THR A 1 147 ? -0.748 -1.276 -8.923 1.00 93.44 147 THR A C 1
ATOM 1174 O O . THR A 1 147 ? 0.240 -1.647 -9.562 1.00 93.44 147 THR A O 1
ATOM 1177 N N . ARG A 1 148 ? -0.753 -0.238 -8.093 1.00 93.44 148 ARG A N 1
ATOM 1178 C CA . ARG A 1 148 ? 0.355 0.693 -7.932 1.00 93.44 148 ARG A CA 1
ATOM 1179 C C . ARG A 1 148 ? 0.852 0.627 -6.497 1.00 93.44 148 ARG A C 1
ATOM 1181 O O . ARG A 1 148 ? 0.109 0.951 -5.574 1.00 93.44 148 ARG A O 1
ATOM 1188 N N . CYS A 1 149 ? 2.097 0.205 -6.311 1.00 94.62 149 CYS A N 1
ATOM 1189 C CA . CYS A 1 149 ? 2.768 0.242 -5.018 1.00 94.62 149 CYS A CA 1
ATOM 1190 C C . CYS A 1 149 ? 3.690 1.451 -4.967 1.00 94.62 149 CYS A C 1
ATOM 1192 O O . CYS A 1 149 ? 4.788 1.440 -5.520 1.00 94.62 149 CYS A O 1
ATOM 1194 N N . TYR A 1 150 ? 3.243 2.500 -4.295 1.00 93.50 150 TYR A N 1
ATOM 1195 C CA . TYR A 1 150 ? 3.989 3.742 -4.216 1.00 93.50 150 TYR A CA 1
ATOM 1196 C C . TYR A 1 150 ? 5.114 3.672 -3.190 1.00 93.50 150 TYR A C 1
ATOM 1198 O O . TYR A 1 150 ? 4.967 3.057 -2.133 1.00 93.50 150 TYR A O 1
ATOM 1206 N N . HIS A 1 151 ? 6.223 4.360 -3.469 1.00 90.50 151 HIS A N 1
ATOM 1207 C CA . HIS A 1 151 ? 7.181 4.691 -2.417 1.00 90.50 151 HIS A CA 1
ATOM 1208 C C . HIS A 1 151 ? 6.457 5.548 -1.372 1.00 90.50 151 HIS A C 1
ATOM 1210 O O . HIS A 1 151 ? 5.709 6.458 -1.736 1.00 90.50 151 HIS A O 1
ATOM 1216 N N . ASN A 1 152 ? 6.707 5.304 -0.082 1.00 87.38 152 ASN A N 1
ATOM 1217 C CA . ASN A 1 152 ? 5.979 5.955 1.014 1.00 87.38 152 ASN A CA 1
ATOM 1218 C C . ASN A 1 152 ? 5.897 7.497 0.880 1.00 87.38 152 ASN A C 1
ATOM 1220 O O . ASN A 1 152 ? 4.831 8.061 1.077 1.00 87.38 152 ASN A O 1
ATOM 1224 N N . ARG A 1 153 ? 6.966 8.166 0.433 1.00 86.81 153 ARG A N 1
ATOM 1225 C CA . ARG A 1 153 ? 7.003 9.616 0.164 1.00 86.81 153 ARG A CA 1
ATOM 1226 C C . ARG A 1 153 ? 5.993 10.181 -0.839 1.00 86.81 153 ARG A C 1
ATOM 1228 O O . ARG A 1 153 ? 5.825 11.391 -0.936 1.00 86.81 153 ARG A O 1
ATOM 1235 N N . TYR A 1 154 ? 5.372 9.326 -1.645 1.00 89.62 154 TYR A N 1
ATOM 1236 C CA . TYR A 1 154 ? 4.343 9.724 -2.608 1.00 89.62 154 TYR A CA 1
ATOM 1237 C C . TYR A 1 154 ? 2.936 9.342 -2.157 1.00 89.62 154 TYR A C 1
ATOM 1239 O O . TYR A 1 154 ? 1.974 9.540 -2.900 1.00 89.62 154 TYR A O 1
ATOM 1247 N N . LEU A 1 155 ? 2.804 8.788 -0.954 1.00 91.25 155 LEU A N 1
ATOM 1248 C CA . LEU A 1 155 ? 1.511 8.470 -0.389 1.00 91.25 155 LEU A CA 1
ATOM 1249 C C . LEU A 1 155 ? 0.798 9.741 0.066 1.00 91.25 155 LEU A C 1
ATOM 1251 O O . LEU A 1 155 ? 1.379 10.627 0.689 1.00 91.25 155 LEU A O 1
ATOM 1255 N N . GLY A 1 156 ? -0.497 9.792 -0.206 1.00 91.69 156 GLY A N 1
ATOM 1256 C CA . GLY A 1 156 ? -1.365 10.841 0.299 1.00 91.69 156 GLY A CA 1
ATOM 1257 C C . GLY A 1 156 ? -2.796 10.692 -0.209 1.00 91.69 156 GLY A C 1
ATOM 1258 O O . GLY A 1 156 ? -3.059 9.856 -1.079 1.00 91.69 156 GLY A O 1
ATOM 1259 N N . PRO A 1 157 ? -3.735 11.497 0.315 1.00 91.44 157 PRO A N 1
ATOM 1260 C CA . PRO A 1 157 ? -5.129 11.472 -0.121 1.00 91.44 157 PRO A CA 1
ATOM 1261 C C . PRO A 1 157 ? -5.302 11.768 -1.617 1.00 91.44 157 PRO A C 1
ATOM 1263 O O . PRO A 1 157 ? -6.153 11.168 -2.261 1.00 91.44 157 PRO A O 1
ATOM 1266 N N . GLU A 1 158 ? -4.470 12.648 -2.180 1.00 90.06 158 GLU A N 1
ATOM 1267 C CA . GLU A 1 158 ? -4.503 12.996 -3.606 1.00 90.06 158 GLU A CA 1
ATOM 1268 C C . GLU A 1 158 ? -4.075 11.816 -4.494 1.00 90.06 158 GLU A C 1
ATOM 1270 O O . GLU A 1 158 ? -4.799 11.437 -5.414 1.00 90.06 158 GLU A O 1
ATOM 1275 N N . THR A 1 159 ? -2.940 11.180 -4.176 1.00 90.69 159 THR A N 1
ATOM 1276 C CA . THR A 1 159 ? -2.453 9.976 -4.871 1.00 90.69 159 THR A CA 1
ATOM 1277 C C . THR A 1 159 ? -3.461 8.831 -4.789 1.00 90.69 159 THR A C 1
ATOM 1279 O O . THR A 1 159 ? -3.732 8.157 -5.786 1.00 90.69 159 THR A O 1
ATOM 1282 N N . ARG A 1 160 ? -4.063 8.635 -3.607 1.00 92.25 160 ARG A N 1
ATOM 1283 C CA . ARG A 1 160 ? -5.137 7.659 -3.386 1.00 92.25 160 ARG A CA 1
ATOM 1284 C C . ARG A 1 160 ? -6.303 7.898 -4.337 1.00 92.25 160 ARG A C 1
ATOM 1286 O O . ARG A 1 160 ? -6.742 6.966 -5.003 1.00 92.25 160 ARG A O 1
ATOM 1293 N N . GLU A 1 161 ? -6.815 9.126 -4.370 1.00 92.06 161 GLU A N 1
ATOM 1294 C CA . GLU A 1 161 ? -7.992 9.473 -5.162 1.00 92.06 161 GLU A CA 1
ATOM 1295 C C . GLU A 1 161 ? -7.732 9.267 -6.657 1.00 92.06 161 GLU A C 1
ATOM 1297 O O . GLU A 1 161 ? -8.515 8.591 -7.317 1.00 92.06 161 GLU A O 1
ATOM 1302 N N . ARG A 1 162 ? -6.581 9.723 -7.171 1.00 89.50 162 ARG A N 1
ATOM 1303 C CA . ARG A 1 162 ? -6.184 9.468 -8.566 1.00 89.50 162 ARG A CA 1
ATOM 1304 C C . ARG A 1 162 ? -6.100 7.980 -8.893 1.00 89.50 162 ARG A C 1
ATOM 1306 O O . ARG A 1 162 ? -6.641 7.542 -9.904 1.00 89.50 162 ARG A O 1
ATOM 1313 N N . THR A 1 163 ? -5.464 7.195 -8.023 1.00 91.25 163 THR A N 1
ATOM 1314 C CA . THR A 1 163 ? -5.335 5.741 -8.217 1.00 91.25 163 THR A CA 1
ATOM 1315 C C . THR A 1 163 ? -6.710 5.074 -8.291 1.00 91.25 163 THR A C 1
ATOM 1317 O O . THR A 1 163 ? -6.963 4.258 -9.173 1.00 91.25 163 THR A O 1
ATOM 1320 N N . ARG A 1 164 ? -7.639 5.474 -7.413 1.00 91.88 164 ARG A N 1
ATOM 1321 C CA . ARG A 1 164 ? -9.007 4.942 -7.402 1.00 91.88 164 ARG A CA 1
ATOM 1322 C C . ARG A 1 164 ? -9.830 5.388 -8.607 1.00 91.88 164 ARG A C 1
ATOM 1324 O O . ARG A 1 164 ? -10.579 4.577 -9.141 1.00 91.88 164 ARG A O 1
ATOM 1331 N N . GLN A 1 165 ? -9.675 6.630 -9.065 1.00 90.19 165 GLN A N 1
ATOM 1332 C CA . GLN A 1 165 ? -10.322 7.126 -10.287 1.00 90.19 165 GLN A CA 1
ATOM 1333 C C . GLN A 1 165 ? -9.868 6.359 -11.534 1.00 90.19 165 GLN A C 1
ATOM 1335 O O . GLN A 1 165 ? -10.674 6.136 -12.435 1.00 90.19 165 GLN A O 1
ATOM 1340 N N . ALA A 1 166 ? -8.617 5.892 -11.558 1.00 88.00 166 ALA A N 1
ATOM 1341 C CA . ALA A 1 166 ? -8.114 5.002 -12.603 1.00 88.00 166 ALA A CA 1
ATOM 1342 C C . ALA A 1 166 ? -8.664 3.562 -12.509 1.00 88.00 166 ALA A C 1
ATOM 1344 O O . ALA A 1 166 ? -8.473 2.776 -13.434 1.00 88.00 166 ALA A O 1
ATOM 1345 N N . GLY A 1 167 ? -9.373 3.213 -11.428 1.00 90.88 167 GLY A N 1
ATOM 1346 C CA . GLY A 1 167 ? -9.865 1.857 -11.168 1.00 90.88 167 GLY A CA 1
ATOM 1347 C C . GLY A 1 167 ? -8.798 0.909 -10.611 1.00 90.88 167 GLY A C 1
ATOM 1348 O O . GLY A 1 167 ? -9.001 -0.308 -10.614 1.00 90.88 167 GLY A O 1
ATOM 1349 N N . ASP A 1 168 ? -7.683 1.455 -10.125 1.00 93.00 168 ASP A N 1
ATOM 1350 C CA . ASP A 1 168 ? -6.527 0.685 -9.686 1.00 93.00 168 ASP A CA 1
ATOM 1351 C C . ASP A 1 168 ? -6.513 0.469 -8.174 1.00 93.00 168 ASP A C 1
ATOM 1353 O O . ASP A 1 168 ? -7.068 1.242 -7.389 1.00 93.00 168 ASP A O 1
ATOM 1357 N N . ARG A 1 169 ? -5.801 -0.580 -7.756 1.00 95.00 169 ARG A N 1
ATOM 1358 C CA . ARG A 1 169 ? -5.459 -0.803 -6.350 1.00 95.00 169 ARG A CA 1
ATOM 1359 C C . ARG A 1 169 ? -4.331 0.126 -5.919 1.00 95.00 169 ARG A C 1
ATOM 1361 O O . ARG A 1 169 ? -3.285 0.195 -6.575 1.00 95.00 169 ARG A O 1
ATOM 1368 N N . TYR A 1 170 ? -4.533 0.770 -4.779 1.00 95.88 170 TYR A N 1
ATOM 1369 C CA . TYR A 1 170 ? -3.615 1.710 -4.163 1.00 95.88 170 TYR A CA 1
ATOM 1370 C C . TYR A 1 170 ? -2.822 1.035 -3.048 1.00 95.88 170 TYR A C 1
ATOM 1372 O O . TYR A 1 170 ? -3.362 0.663 -2.008 1.00 95.88 170 TYR A O 1
ATOM 1380 N N . GLY A 1 171 ? -1.526 0.863 -3.271 1.00 95.81 171 GLY A N 1
ATOM 1381 C CA . GLY A 1 171 ? -0.631 0.186 -2.351 1.00 95.81 171 GLY A CA 1
ATOM 1382 C C . GLY A 1 171 ? 0.605 0.995 -2.005 1.00 95.81 171 GLY A C 1
ATOM 1383 O O . GLY A 1 171 ? 0.925 2.011 -2.623 1.00 95.81 171 GLY A O 1
ATOM 1384 N N . THR A 1 172 ? 1.353 0.479 -1.039 1.00 95.00 172 THR A N 1
ATOM 1385 C CA . THR A 1 172 ? 2.704 0.944 -0.719 1.00 95.00 172 THR A CA 1
ATOM 1386 C C . THR A 1 172 ? 3.667 -0.227 -0.659 1.00 95.00 172 THR A C 1
ATOM 1388 O O . THR A 1 172 ? 3.254 -1.381 -0.512 1.00 95.00 172 THR A O 1
ATOM 1391 N N . TYR A 1 173 ? 4.960 0.069 -0.710 1.00 92.19 173 TYR A N 1
ATOM 1392 C CA . TYR A 1 173 ? 5.980 -0.868 -0.275 1.00 92.19 173 TYR A CA 1
ATOM 1393 C C . TYR A 1 173 ? 6.852 -0.285 0.835 1.00 92.19 173 TYR A C 1
ATOM 1395 O O . TYR A 1 173 ? 7.148 0.908 0.883 1.00 92.19 173 TYR A O 1
ATOM 1403 N N . ILE A 1 174 ? 7.272 -1.160 1.743 1.00 88.56 174 ILE A N 1
ATOM 1404 C CA . ILE A 1 174 ? 8.171 -0.838 2.843 1.00 88.56 174 ILE A CA 1
ATOM 1405 C C . ILE A 1 174 ? 9.536 -1.426 2.501 1.00 88.56 174 ILE A C 1
ATOM 1407 O O . ILE A 1 174 ? 9.705 -2.640 2.335 1.00 88.56 174 ILE A O 1
ATOM 1411 N N . ASN A 1 175 ? 10.518 -0.539 2.386 1.00 80.38 175 ASN A N 1
ATOM 1412 C CA . ASN A 1 175 ? 11.919 -0.916 2.297 1.00 80.38 175 ASN A CA 1
ATOM 1413 C C . ASN A 1 175 ? 12.391 -1.409 3.676 1.00 80.38 175 ASN A C 1
ATOM 1415 O O . ASN A 1 175 ? 12.055 -0.794 4.674 1.00 80.38 175 ASN A O 1
ATOM 1419 N N . ILE A 1 176 ? 13.147 -2.502 3.776 1.00 71.06 176 ILE A N 1
ATOM 1420 C CA . ILE A 1 176 ? 13.602 -3.039 5.078 1.00 71.06 176 ILE A CA 1
ATOM 1421 C C . ILE A 1 176 ? 14.974 -2.500 5.512 1.00 71.06 176 ILE A C 1
ATOM 1423 O O . ILE A 1 176 ? 15.530 -2.921 6.525 1.00 71.06 176 ILE A O 1
ATOM 1427 N N . TYR A 1 177 ? 15.573 -1.592 4.742 1.00 72.31 177 TYR A N 1
ATOM 1428 C CA . TYR A 1 177 ? 16.860 -1.012 5.103 1.00 72.31 177 TYR A CA 1
ATOM 1429 C C . TYR A 1 177 ? 16.691 0.123 6.103 1.00 72.31 177 TYR A C 1
ATOM 1431 O O . TYR A 1 177 ? 16.059 1.126 5.802 1.00 72.31 177 TYR A O 1
ATOM 1439 N N . GLY A 1 178 ? 17.298 -0.016 7.282 1.00 71.94 178 GLY A N 1
ATOM 1440 C CA . GLY A 1 178 ? 17.447 1.096 8.223 1.00 71.94 178 GLY A CA 1
ATOM 1441 C C . GLY A 1 178 ? 16.185 1.498 8.981 1.00 71.94 178 GLY A C 1
ATOM 1442 O O . GLY A 1 178 ? 16.254 2.416 9.797 1.00 71.94 178 GLY A O 1
ATOM 1443 N N . ASN A 1 179 ? 15.057 0.822 8.750 1.00 79.00 179 ASN A N 1
ATOM 1444 C CA . ASN A 1 179 ? 13.814 1.096 9.458 1.00 79.00 179 ASN A CA 1
ATOM 1445 C C . ASN A 1 179 ? 13.896 0.718 10.938 1.00 79.00 179 ASN A C 1
ATOM 1447 O O . ASN A 1 179 ? 14.677 -0.145 11.355 1.00 79.00 179 ASN A O 1
ATOM 1451 N N . GLN A 1 180 ? 13.054 1.377 11.730 1.00 86.38 180 GLN A N 1
ATOM 1452 C CA . GLN A 1 180 ? 12.774 0.992 13.105 1.00 86.38 180 GLN A CA 1
ATOM 1453 C C . GLN A 1 180 ? 11.511 0.121 13.131 1.00 86.38 180 GLN A C 1
ATOM 1455 O O . GLN A 1 180 ? 10.616 0.320 12.308 1.00 86.38 180 GLN A O 1
ATOM 1460 N N . PRO A 1 181 ? 11.375 -0.812 14.085 1.00 89.38 181 PRO A N 1
ATOM 1461 C CA . PRO A 1 181 ? 10.155 -1.612 14.224 1.00 89.38 181 PRO A CA 1
ATOM 1462 C C . PRO A 1 181 ? 8.898 -0.742 14.309 1.00 89.38 181 PRO A C 1
ATOM 1464 O O . PRO A 1 181 ? 7.941 -0.964 13.576 1.00 89.38 181 PRO A O 1
ATOM 1467 N N . ALA A 1 182 ? 8.942 0.318 15.121 1.00 90.75 182 ALA A N 1
ATOM 1468 C CA . ALA A 1 182 ? 7.829 1.249 15.271 1.00 90.75 182 ALA A CA 1
ATOM 1469 C C . ALA A 1 182 ? 7.417 1.901 13.939 1.00 90.75 182 ALA A C 1
ATOM 1471 O O . ALA A 1 182 ? 6.226 2.005 13.655 1.00 90.75 182 ALA A O 1
ATOM 1472 N N . SER A 1 183 ? 8.375 2.280 13.081 1.00 89.62 183 SER A N 1
ATOM 1473 C CA . SER A 1 183 ? 8.041 2.862 11.779 1.00 89.62 183 SER A CA 1
ATOM 1474 C C . SER A 1 183 ? 7.454 1.831 10.822 1.00 89.62 183 SER A C 1
ATOM 1476 O O . SER A 1 183 ? 6.462 2.117 10.157 1.00 89.62 183 SER A O 1
ATOM 1478 N N . THR A 1 184 ? 7.989 0.610 10.802 1.00 92.06 184 THR A N 1
ATOM 1479 C CA . THR A 1 184 ? 7.422 -0.487 10.007 1.00 92.06 184 THR A CA 1
ATOM 1480 C C . THR A 1 184 ? 5.985 -0.805 10.429 1.00 92.06 184 THR A C 1
ATOM 1482 O O . THR A 1 184 ? 5.107 -0.900 9.571 1.00 92.06 184 THR A O 1
ATOM 1485 N N . ARG A 1 185 ? 5.721 -0.890 11.741 1.00 94.94 185 ARG A N 1
ATOM 1486 C CA . ARG A 1 185 ? 4.375 -1.075 12.307 1.00 94.94 185 ARG A CA 1
ATOM 1487 C C . ARG A 1 185 ? 3.437 0.072 11.932 1.00 94.94 185 ARG A C 1
ATOM 1489 O O . ARG A 1 185 ? 2.304 -0.176 11.533 1.00 94.94 185 ARG A O 1
ATOM 1496 N N . TYR A 1 186 ? 3.917 1.318 11.985 1.00 95.25 186 TYR A N 1
ATOM 1497 C CA . TYR A 1 186 ? 3.149 2.487 11.551 1.00 95.25 186 TYR A CA 1
ATOM 1498 C C . TYR A 1 186 ? 2.742 2.404 10.075 1.00 95.25 186 TYR A C 1
ATOM 1500 O O . TYR A 1 186 ? 1.569 2.570 9.747 1.00 95.25 186 TYR A O 1
ATOM 1508 N N . LEU A 1 187 ? 3.706 2.141 9.185 1.00 93.62 187 LEU A N 1
ATOM 1509 C CA . LEU A 1 187 ? 3.492 2.109 7.736 1.00 93.62 187 LEU A CA 1
ATOM 1510 C C . LEU A 1 187 ? 2.573 0.955 7.319 1.00 93.62 187 LEU A C 1
ATOM 1512 O O . LEU A 1 187 ? 1.669 1.158 6.513 1.00 93.62 187 LEU A O 1
ATOM 1516 N N . ALA A 1 188 ? 2.803 -0.240 7.872 1.00 95.31 188 ALA A N 1
ATOM 1517 C CA . ALA A 1 188 ? 2.017 -1.432 7.564 1.00 95.31 188 ALA A CA 1
ATOM 1518 C C . ALA A 1 188 ? 0.632 -1.427 8.219 1.00 95.31 188 ALA A C 1
ATOM 1520 O O . ALA A 1 188 ? -0.232 -2.181 7.784 1.00 95.31 188 ALA A O 1
ATOM 1521 N N . GLY A 1 189 ? 0.460 -0.615 9.268 1.00 96.94 189 GLY A N 1
ATOM 1522 C CA . GLY A 1 189 ? -0.735 -0.543 10.090 1.00 96.94 189 GLY A CA 1
ATOM 1523 C C . GLY A 1 189 ? -1.492 0.774 9.933 1.00 96.94 189 GLY A C 1
ATOM 1524 O O . GLY A 1 189 ? -2.304 0.982 9.035 1.00 96.94 189 GLY A O 1
ATOM 1525 N N . PHE A 1 190 ? -1.194 1.703 10.831 1.00 96.94 190 PHE A N 1
ATOM 1526 C CA . PHE A 1 190 ? -1.897 2.977 10.977 1.00 96.94 190 PHE A CA 1
ATOM 1527 C C . PHE A 1 190 ? -1.964 3.809 9.692 1.00 96.94 190 PHE A C 1
ATOM 1529 O O . PHE A 1 190 ? -3.035 4.304 9.341 1.00 96.94 190 PHE A O 1
ATOM 1536 N N . LEU A 1 191 ? -0.854 3.939 8.961 1.00 95.38 191 LEU A N 1
ATOM 1537 C CA . LEU A 1 191 ? -0.845 4.669 7.694 1.00 95.38 191 LEU A CA 1
ATOM 1538 C C . LEU A 1 191 ? -1.705 3.971 6.637 1.00 95.38 191 LEU A C 1
ATOM 1540 O O . LEU A 1 191 ? -2.427 4.638 5.894 1.00 95.38 191 LEU A O 1
ATOM 1544 N N . ALA A 1 192 ? -1.628 2.640 6.575 1.00 96.88 192 ALA A N 1
ATOM 1545 C CA . ALA A 1 192 ? -2.393 1.855 5.623 1.00 96.88 192 ALA A CA 1
ATOM 1546 C C . ALA A 1 192 ? -3.904 1.995 5.858 1.00 96.88 192 ALA A C 1
ATOM 1548 O O . ALA A 1 192 ? -4.636 2.239 4.899 1.00 96.88 192 ALA A O 1
ATOM 1549 N N . TRP A 1 193 ? -4.352 1.978 7.119 1.00 97.56 193 TRP A N 1
ATOM 1550 C CA . TRP A 1 193 ? -5.734 2.317 7.480 1.00 97.56 193 TRP A CA 1
ATOM 1551 C C . TRP A 1 193 ? -6.082 3.763 7.104 1.00 97.56 193 TRP A C 1
ATOM 1553 O O . TRP A 1 193 ? -7.044 4.002 6.375 1.00 97.56 193 TRP A O 1
ATOM 1563 N N . ARG A 1 194 ? -5.258 4.739 7.515 1.00 96.50 194 ARG A N 1
ATOM 1564 C CA . ARG A 1 194 ? -5.535 6.173 7.310 1.00 96.50 194 ARG A CA 1
ATOM 1565 C C . ARG A 1 194 ? -5.716 6.549 5.844 1.00 96.50 194 ARG A C 1
ATOM 1567 O O . ARG A 1 194 ? -6.508 7.438 5.529 1.00 96.50 194 ARG A O 1
ATOM 1574 N N . LEU A 1 195 ? -4.948 5.909 4.969 1.00 95.75 195 LEU A N 1
ATOM 1575 C CA . LEU A 1 195 ? -4.978 6.130 3.530 1.00 95.75 195 LEU A CA 1
ATOM 1576 C C . LEU A 1 195 ? -5.886 5.142 2.787 1.00 95.75 195 LEU A C 1
ATOM 1578 O O . LEU A 1 195 ? -6.066 5.286 1.578 1.00 95.75 195 LEU A O 1
ATOM 1582 N N . GLY A 1 196 ? -6.466 4.157 3.477 1.00 96.25 196 GLY A N 1
ATOM 1583 C CA . GLY A 1 196 ? -7.251 3.087 2.868 1.00 96.25 196 GLY A CA 1
ATOM 1584 C C . GLY A 1 196 ? -6.482 2.372 1.758 1.00 96.25 196 GLY A C 1
ATOM 1585 O O . GLY A 1 196 ? -6.969 2.330 0.623 1.00 96.25 196 GLY A O 1
ATOM 1586 N N . LEU A 1 197 ? -5.268 1.907 2.077 1.00 96.75 197 LEU A N 1
ATOM 1587 C CA . LEU A 1 197 ? -4.437 1.116 1.171 1.00 96.75 197 LEU A CA 1
ATOM 1588 C C . LEU A 1 197 ? -5.060 -0.264 0.955 1.00 96.75 197 LEU A C 1
ATOM 1590 O O . LEU A 1 197 ? -5.476 -0.921 1.905 1.00 96.75 197 LEU A O 1
ATOM 1594 N N . ASP A 1 198 ? -5.049 -0.728 -0.289 1.00 95.75 198 ASP A N 1
ATOM 1595 C CA . ASP A 1 198 ? -5.494 -2.072 -0.660 1.00 95.75 198 ASP A CA 1
ATOM 1596 C C . ASP A 1 198 ? -4.407 -3.126 -0.397 1.00 95.75 198 ASP A C 1
ATOM 1598 O O . ASP A 1 198 ? -4.695 -4.319 -0.299 1.00 95.75 198 ASP A O 1
ATOM 1602 N N . LEU A 1 199 ? -3.139 -2.700 -0.320 1.00 93.81 199 LEU A N 1
ATOM 1603 C CA . LEU A 1 199 ? -2.013 -3.583 -0.043 1.00 93.81 199 LEU A CA 1
ATOM 1604 C C . LEU A 1 199 ? -0.794 -2.870 0.552 1.00 93.81 199 LEU A C 1
ATOM 1606 O O . LEU A 1 199 ? -0.517 -1.697 0.292 1.00 93.81 199 LEU A O 1
ATOM 1610 N N . VAL A 1 200 ? -0.004 -3.656 1.281 1.00 93.69 200 VAL A N 1
ATOM 1611 C CA . VAL A 1 200 ? 1.333 -3.301 1.757 1.00 93.69 200 VAL A CA 1
ATOM 1612 C C . VAL A 1 200 ? 2.294 -4.398 1.309 1.00 93.69 200 VAL A C 1
ATOM 1614 O O . VAL A 1 200 ? 2.129 -5.565 1.664 1.00 93.69 200 VAL A O 1
ATOM 1617 N N . MET A 1 201 ? 3.307 -4.031 0.529 1.00 91.56 201 MET A N 1
ATOM 1618 C CA . MET A 1 201 ? 4.372 -4.937 0.109 1.00 91.56 201 MET A CA 1
ATOM 1619 C C . MET A 1 201 ? 5.608 -4.755 0.992 1.00 91.56 201 MET A C 1
ATOM 1621 O O . MET A 1 201 ? 6.064 -3.641 1.224 1.00 91.56 201 MET A O 1
ATOM 1625 N N . LEU A 1 202 ? 6.220 -5.850 1.434 1.00 87.88 202 LEU A N 1
ATOM 1626 C CA . LEU A 1 202 ? 7.572 -5.813 1.992 1.00 87.88 202 LEU A CA 1
ATOM 1627 C C . LEU A 1 202 ? 8.546 -6.148 0.867 1.00 87.88 202 LEU A C 1
ATOM 1629 O O . LEU A 1 202 ? 8.484 -7.247 0.316 1.00 87.88 202 LEU A O 1
ATOM 1633 N N . TRP A 1 203 ? 9.428 -5.210 0.511 1.00 80.50 203 TRP A N 1
ATOM 1634 C CA . TRP A 1 203 ? 10.275 -5.350 -0.683 1.00 80.50 203 TRP A CA 1
ATOM 1635 C C . TRP A 1 203 ? 11.191 -6.580 -0.635 1.00 80.50 203 TRP A C 1
ATOM 1637 O O . TRP A 1 203 ? 11.557 -7.122 -1.675 1.00 80.50 203 TRP A O 1
ATOM 1647 N N . GLN A 1 204 ? 11.562 -7.059 0.556 1.00 76.75 204 GLN A N 1
ATOM 1648 C CA . GLN A 1 204 ? 12.537 -8.137 0.664 1.00 76.75 204 GLN A CA 1
ATOM 1649 C C . GLN A 1 204 ? 12.240 -9.170 1.745 1.00 76.75 204 GLN A C 1
ATOM 1651 O O . GLN A 1 204 ? 11.728 -8.878 2.826 1.00 76.75 204 GLN A O 1
ATOM 1656 N N . ARG A 1 205 ? 12.682 -10.399 1.454 1.00 67.62 205 ARG A N 1
ATOM 1657 C CA . ARG A 1 205 ? 12.690 -11.544 2.365 1.00 67.62 205 ARG A CA 1
ATOM 1658 C C . ARG A 1 205 ? 14.112 -12.109 2.487 1.00 67.62 205 ARG A C 1
ATOM 1660 O O . ARG A 1 205 ? 14.737 -12.448 1.485 1.00 67.62 205 ARG A O 1
ATOM 1667 N N . LYS A 1 206 ? 14.600 -12.264 3.725 1.00 61.56 206 LYS A N 1
ATOM 1668 C CA . LYS A 1 206 ? 15.791 -13.040 4.155 1.00 61.56 206 LYS A CA 1
ATOM 1669 C C . LYS A 1 206 ? 17.200 -12.592 3.700 1.00 61.56 206 LYS A C 1
ATOM 1671 O O . LYS A 1 206 ? 18.095 -12.624 4.536 1.00 61.56 206 LYS A O 1
ATOM 1676 N N . ASN A 1 207 ? 17.444 -12.228 2.438 1.00 51.56 207 ASN A N 1
ATOM 1677 C CA . ASN A 1 207 ? 18.818 -12.216 1.889 1.00 51.56 207 ASN A CA 1
ATOM 1678 C C . ASN A 1 207 ? 19.598 -10.890 1.998 1.00 51.56 207 ASN A C 1
ATOM 1680 O O . ASN A 1 207 ? 20.801 -10.907 1.754 1.00 51.56 207 ASN A O 1
ATOM 1684 N N . ALA A 1 208 ? 18.973 -9.774 2.391 1.00 51.56 208 ALA A N 1
ATOM 1685 C CA . ALA A 1 208 ? 19.690 -8.506 2.606 1.00 51.56 208 ALA A CA 1
ATOM 1686 C C . ALA A 1 208 ? 19.548 -7.927 4.022 1.00 51.56 208 ALA A C 1
ATOM 1688 O O . ALA A 1 208 ? 20.018 -6.821 4.292 1.00 51.56 208 ALA A O 1
ATOM 1689 N N . SER A 1 209 ? 18.938 -8.667 4.955 1.00 52.62 209 SER A N 1
ATOM 1690 C CA . SER A 1 209 ? 18.962 -8.260 6.358 1.00 52.62 209 SER A CA 1
ATOM 1691 C C . SER A 1 209 ? 20.369 -8.446 6.904 1.00 52.62 209 SER A C 1
ATOM 1693 O O . SER A 1 209 ? 20.809 -9.583 7.091 1.00 52.62 209 SER A O 1
ATOM 1695 N N . LYS A 1 210 ? 21.064 -7.340 7.178 1.00 57.91 210 LYS A N 1
ATOM 1696 C CA . LYS A 1 210 ? 22.248 -7.374 8.035 1.00 57.91 210 LYS A CA 1
ATOM 1697 C C . LYS A 1 210 ? 21.830 -7.898 9.406 1.00 57.91 210 LYS A C 1
ATOM 1699 O O . LYS A 1 210 ? 20.735 -7.604 9.884 1.00 57.91 210 LYS A O 1
ATOM 1704 N N . GLU A 1 211 ? 22.684 -8.699 10.016 1.00 59.12 211 GLU A N 1
ATOM 1705 C CA . GLU A 1 211 ? 22.557 -8.983 11.437 1.00 59.12 211 GLU A CA 1
ATOM 1706 C C . GLU A 1 211 ? 22.923 -7.698 12.187 1.00 59.12 211 GLU A C 1
ATOM 1708 O O . GLU A 1 211 ? 23.983 -7.118 11.945 1.00 59.12 211 GLU A O 1
ATOM 1713 N N . LEU A 1 212 ? 22.018 -7.209 13.030 1.00 58.03 212 LEU A N 1
ATOM 1714 C CA . LEU A 1 212 ? 22.285 -6.112 13.954 1.00 58.03 212 LEU A CA 1
ATOM 1715 C C . LEU A 1 212 ? 22.117 -6.690 15.355 1.00 58.03 212 LEU A C 1
ATOM 1717 O O . LEU A 1 212 ? 21.035 -7.161 15.693 1.00 58.03 212 LEU A O 1
ATOM 1721 N N . GLU A 1 213 ? 23.202 -6.702 16.132 1.00 61.03 213 GLU A N 1
ATOM 1722 C CA . GLU A 1 213 ? 23.180 -7.084 17.555 1.00 61.03 213 GLU A CA 1
ATOM 1723 C C . GLU A 1 213 ? 22.591 -8.488 17.820 1.00 61.03 213 GLU A C 1
ATOM 1725 O O . GLU A 1 213 ? 21.874 -8.709 18.791 1.00 61.03 213 GLU A O 1
ATOM 1730 N N . GLY A 1 214 ? 22.868 -9.461 16.944 1.00 54.62 214 GLY A N 1
ATOM 1731 C CA . GLY A 1 214 ? 22.379 -10.839 17.093 1.00 54.62 214 GLY A CA 1
ATOM 1732 C C . GLY A 1 214 ? 20.929 -11.064 16.644 1.00 54.62 214 GLY A C 1
ATOM 1733 O O . GLY A 1 214 ? 20.430 -12.187 16.718 1.00 54.62 214 GLY A O 1
ATOM 1734 N N . VAL A 1 215 ? 20.244 -10.031 16.136 1.00 55.69 215 VAL A N 1
ATOM 1735 C CA . VAL A 1 215 ? 18.896 -10.137 15.563 1.00 55.69 215 VAL A CA 1
ATOM 1736 C C . VAL A 1 215 ? 18.954 -9.933 14.051 1.00 55.69 215 VAL A C 1
ATOM 1738 O O . VAL A 1 215 ? 19.545 -8.983 13.528 1.00 55.69 215 VAL A O 1
ATOM 1741 N N . ARG A 1 216 ? 18.292 -10.826 13.308 1.00 57.50 216 ARG A N 1
ATOM 1742 C CA . ARG A 1 216 ? 18.087 -10.636 11.868 1.00 57.50 216 ARG A CA 1
ATOM 1743 C C . ARG A 1 216 ? 17.051 -9.538 11.657 1.00 57.50 216 ARG A C 1
ATOM 1745 O O . ARG A 1 216 ? 15.874 -9.749 11.944 1.00 57.50 216 ARG A O 1
ATOM 1752 N N . VAL A 1 217 ? 17.484 -8.412 11.090 1.00 67.44 217 VAL A N 1
ATOM 1753 C CA . VAL A 1 217 ? 16.655 -7.217 10.833 1.00 67.44 217 VAL A CA 1
ATOM 1754 C C . VAL A 1 217 ? 15.331 -7.547 10.133 1.00 67.44 217 VAL A C 1
ATOM 1756 O O . VAL A 1 217 ? 14.294 -7.013 10.507 1.00 67.44 217 VAL A O 1
ATOM 1759 N N . TRP A 1 218 ? 15.328 -8.513 9.205 1.00 72.69 218 TRP A N 1
ATOM 1760 C CA . TRP A 1 218 ? 14.103 -8.929 8.516 1.00 72.69 218 TRP A CA 1
ATOM 1761 C C . TRP A 1 218 ? 13.046 -9.529 9.452 1.00 72.69 218 TRP A C 1
ATOM 1763 O O . TRP A 1 218 ? 11.875 -9.222 9.279 1.00 72.69 218 TRP A O 1
ATOM 1773 N N . LEU A 1 219 ? 13.419 -10.373 10.425 1.00 80.69 219 LEU A N 1
ATOM 1774 C CA . LEU A 1 219 ? 12.429 -11.007 11.309 1.00 80.69 219 LEU A CA 1
ATOM 1775 C C . LEU A 1 219 ? 11.763 -9.963 12.209 1.00 80.69 219 LEU A C 1
ATOM 1777 O O . LEU A 1 219 ? 10.554 -9.980 12.391 1.00 80.69 219 LEU A O 1
ATOM 1781 N N . ARG A 1 220 ? 12.563 -9.025 12.716 1.00 84.88 220 ARG A N 1
ATOM 1782 C CA . ARG A 1 220 ? 12.098 -7.899 13.523 1.00 84.88 220 ARG A CA 1
ATOM 1783 C C . ARG A 1 220 ? 11.107 -7.022 12.750 1.00 84.88 220 ARG A C 1
ATOM 1785 O O . ARG A 1 220 ? 10.028 -6.735 13.253 1.00 84.88 220 ARG A O 1
ATOM 1792 N N . ASP A 1 221 ? 11.456 -6.623 11.528 1.00 84.38 221 ASP A N 1
ATOM 1793 C CA . ASP A 1 221 ? 10.590 -5.769 10.705 1.00 84.38 221 ASP A CA 1
ATOM 1794 C C . ASP A 1 221 ? 9.361 -6.534 10.194 1.00 84.38 221 ASP A C 1
ATOM 1796 O O . ASP A 1 221 ? 8.280 -5.965 10.082 1.00 84.38 221 ASP A O 1
ATOM 1800 N N . TRP A 1 222 ? 9.493 -7.841 9.947 1.00 86.62 222 TRP A N 1
ATOM 1801 C CA . TRP A 1 222 ? 8.370 -8.718 9.626 1.00 86.62 222 TRP A CA 1
ATOM 1802 C C . TRP A 1 222 ? 7.355 -8.795 10.770 1.00 86.62 222 TRP A C 1
ATOM 1804 O O . TRP A 1 222 ? 6.163 -8.617 10.530 1.00 86.62 222 TRP A O 1
ATOM 1814 N N . GLU A 1 223 ? 7.805 -9.016 12.008 1.00 90.94 223 GLU A N 1
ATOM 1815 C CA . GLU A 1 223 ? 6.908 -9.034 13.169 1.00 90.94 223 GLU A CA 1
ATOM 1816 C C . GLU A 1 223 ? 6.279 -7.661 13.416 1.00 90.94 223 GLU A C 1
ATOM 1818 O O . GLU A 1 223 ? 5.079 -7.581 13.659 1.00 90.94 223 GLU A O 1
ATOM 1823 N N . ALA A 1 224 ? 7.035 -6.574 13.243 1.00 92.44 224 ALA A N 1
ATOM 1824 C CA . ALA A 1 224 ? 6.484 -5.225 13.323 1.00 92.44 224 ALA A CA 1
ATOM 1825 C C . ALA A 1 224 ? 5.412 -4.957 12.250 1.00 92.44 224 ALA A C 1
ATOM 1827 O O . ALA A 1 224 ? 4.373 -4.364 12.539 1.00 92.44 224 ALA A O 1
ATOM 1828 N N . ALA A 1 225 ? 5.628 -5.420 11.015 1.00 93.25 225 ALA A N 1
ATOM 1829 C CA . ALA A 1 225 ? 4.630 -5.334 9.953 1.00 93.25 225 ALA A CA 1
ATOM 1830 C C . ALA A 1 225 ? 3.388 -6.177 10.276 1.00 93.25 225 ALA A C 1
ATOM 1832 O O . ALA A 1 225 ? 2.270 -5.698 10.094 1.00 93.25 225 ALA A O 1
ATOM 1833 N N . ARG A 1 226 ? 3.566 -7.402 10.795 1.00 94.62 226 ARG A N 1
ATOM 1834 C CA . ARG A 1 226 ? 2.458 -8.259 11.244 1.00 94.62 226 ARG A CA 1
ATOM 1835 C C . ARG A 1 226 ? 1.644 -7.577 12.341 1.00 94.62 226 ARG A C 1
ATOM 1837 O O . ARG A 1 226 ? 0.425 -7.544 12.246 1.00 94.62 226 ARG A O 1
ATOM 1844 N N . GLU A 1 227 ? 2.309 -6.998 13.336 1.00 96.62 227 GLU A N 1
ATOM 1845 C CA . GLU A 1 227 ? 1.663 -6.221 14.394 1.00 96.62 227 GLU A CA 1
ATOM 1846 C C . GLU A 1 227 ? 0.869 -5.032 13.846 1.00 96.62 227 GLU A C 1
ATOM 1848 O O . GLU A 1 227 ? -0.243 -4.791 14.307 1.00 96.62 227 GLU A O 1
ATOM 1853 N N . GLY A 1 228 ? 1.408 -4.318 12.853 1.00 96.56 228 GLY A N 1
ATOM 1854 C CA . GLY A 1 228 ? 0.701 -3.218 12.194 1.00 96.56 228 GLY A CA 1
ATOM 1855 C C . GLY A 1 228 ? -0.546 -3.695 11.451 1.00 96.56 228 GLY A C 1
ATOM 1856 O O . GLY A 1 228 ? -1.609 -3.094 11.578 1.00 96.56 228 GLY A O 1
ATOM 1857 N N . ILE A 1 229 ? -0.450 -4.815 10.730 1.00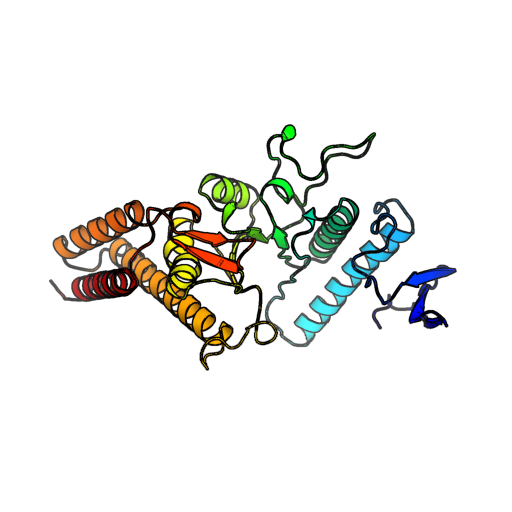 96.50 229 ILE A N 1
ATOM 1858 C CA . ILE A 1 229 ? -1.601 -5.440 10.058 1.00 96.50 229 ILE A CA 1
ATOM 1859 C C . ILE A 1 229 ? -2.664 -5.859 11.080 1.00 96.50 229 ILE A C 1
ATOM 1861 O O . ILE A 1 229 ? -3.857 -5.666 10.844 1.00 96.50 229 ILE A O 1
ATOM 1865 N N . ASP A 1 230 ? -2.249 -6.417 12.218 1.00 97.62 230 ASP A N 1
ATOM 1866 C CA . ASP A 1 230 ? -3.171 -6.751 13.299 1.00 97.62 230 ASP A CA 1
ATOM 1867 C C . ASP A 1 230 ? -3.824 -5.476 13.866 1.00 97.62 230 ASP A C 1
ATOM 1869 O O . ASP A 1 230 ? -5.042 -5.456 14.015 1.00 97.62 230 ASP A O 1
ATOM 1873 N N . ASP A 1 231 ? -3.086 -4.377 14.066 1.00 98.12 231 ASP A N 1
ATOM 1874 C CA . ASP A 1 231 ? -3.659 -3.093 14.513 1.00 98.12 231 ASP A CA 1
ATOM 1875 C C . ASP A 1 231 ? -4.783 -2.596 13.589 1.00 98.12 231 ASP A C 1
ATOM 1877 O O . ASP A 1 231 ? -5.845 -2.204 14.079 1.00 98.12 231 ASP A O 1
ATOM 1881 N N . ILE A 1 232 ? -4.605 -2.674 12.262 1.00 97.38 232 ILE A N 1
ATOM 1882 C CA . ILE A 1 232 ? -5.666 -2.318 11.299 1.00 97.38 232 ILE A CA 1
ATOM 1883 C C . ILE A 1 232 ? -6.890 -3.195 11.503 1.00 97.38 232 ILE A C 1
ATOM 1885 O O . ILE A 1 232 ? -8.001 -2.682 11.569 1.00 97.38 232 ILE A O 1
ATOM 1889 N N . ARG A 1 233 ? -6.709 -4.512 11.637 1.00 97.31 233 ARG A N 1
ATOM 1890 C CA . ARG A 1 233 ? -7.833 -5.445 11.807 1.00 97.31 233 ARG A CA 1
ATOM 1891 C C . ARG A 1 233 ? -8.658 -5.126 13.047 1.00 97.31 233 ARG A C 1
ATOM 1893 O O . ARG A 1 233 ? -9.878 -5.279 13.006 1.00 97.31 233 ARG A O 1
ATOM 1900 N N . TYR A 1 234 ? -8.015 -4.684 14.130 1.00 98.31 234 TYR A N 1
ATOM 1901 C CA . TYR A 1 234 ? -8.710 -4.210 15.327 1.00 98.31 234 TYR A CA 1
ATOM 1902 C C . TYR A 1 234 ? -9.489 -2.921 15.045 1.00 98.31 234 TYR A C 1
ATOM 1904 O O . TYR A 1 234 ? -10.659 -2.834 15.412 1.00 98.31 234 TYR A O 1
ATOM 1912 N N . ILE A 1 235 ? -8.886 -1.941 14.368 1.00 98.50 235 ILE A N 1
ATOM 1913 C CA . ILE A 1 235 ? -9.572 -0.687 14.026 1.00 98.50 235 ILE A CA 1
ATOM 1914 C C . ILE A 1 235 ? -10.775 -0.957 13.107 1.00 98.50 235 ILE A C 1
ATOM 1916 O O . ILE A 1 235 ? -11.882 -0.526 13.417 1.00 98.50 235 ILE A O 1
ATOM 1920 N N . GLU A 1 236 ? -10.609 -1.757 12.055 1.00 97.75 236 GLU A N 1
ATOM 1921 C CA . GLU A 1 236 ? -11.699 -2.139 11.149 1.00 97.75 236 GLU A CA 1
ATOM 1922 C C . GLU A 1 236 ? -12.795 -2.956 11.852 1.00 97.75 236 GLU A C 1
ATOM 1924 O O . GLU A 1 236 ? -13.975 -2.867 11.514 1.00 97.75 236 GLU A O 1
ATOM 1929 N N . ALA A 1 237 ? -12.430 -3.796 12.829 1.00 97.56 237 ALA A N 1
ATOM 1930 C CA . ALA A 1 237 ? -13.411 -4.508 13.641 1.00 97.56 237 ALA A CA 1
ATOM 1931 C C . ALA A 1 237 ? -14.233 -3.539 14.502 1.00 97.56 237 ALA A C 1
ATOM 1933 O O . ALA A 1 237 ? -15.446 -3.718 14.612 1.00 97.56 237 ALA A O 1
ATOM 1934 N N . LEU A 1 238 ? -13.597 -2.505 15.062 1.00 98.31 238 LEU A N 1
ATOM 1935 C CA . LEU A 1 238 ? -14.283 -1.440 15.789 1.00 98.31 238 LEU A CA 1
ATOM 1936 C C . LEU A 1 238 ? -15.215 -0.637 14.867 1.00 98.31 238 LEU A C 1
ATOM 1938 O O . LEU A 1 238 ? -16.356 -0.390 15.249 1.00 98.31 238 LEU A O 1
ATOM 1942 N N . GLU A 1 239 ? -14.770 -0.280 13.658 1.00 98.19 239 GLU A N 1
ATOM 1943 C CA . GLU A 1 239 ? -15.595 0.402 12.647 1.00 98.19 239 GLU A CA 1
ATOM 1944 C C . GLU A 1 239 ? -16.852 -0.409 12.318 1.00 98.19 239 GLU A C 1
ATOM 1946 O O . GLU A 1 239 ? -17.966 0.084 12.498 1.00 98.19 239 GLU A O 1
ATOM 1951 N N . ARG A 1 240 ? -16.693 -1.691 11.960 1.00 97.62 240 ARG A N 1
ATOM 1952 C CA . ARG A 1 240 ? -17.827 -2.584 11.668 1.00 97.62 240 ARG A CA 1
ATOM 1953 C C . ARG A 1 240 ? -18.774 -2.741 12.857 1.00 97.62 240 ARG A C 1
ATOM 1955 O O . ARG A 1 240 ? -19.990 -2.776 12.672 1.00 97.62 240 ARG A O 1
ATOM 1962 N N . ALA A 1 241 ? -18.244 -2.837 14.078 1.00 96.31 241 ALA A N 1
ATOM 1963 C CA . ALA A 1 241 ? -19.068 -2.931 15.281 1.00 96.31 241 ALA A CA 1
ATOM 1964 C C . ALA A 1 241 ? -19.907 -1.656 15.482 1.00 96.31 241 ALA A C 1
ATOM 1966 O O . ALA A 1 241 ? -21.117 -1.743 15.691 1.00 96.31 241 ALA A O 1
ATOM 1967 N N . VAL A 1 242 ? -19.301 -0.476 15.323 1.00 97.38 242 VAL A N 1
ATOM 1968 C CA . VAL A 1 242 ? -19.996 0.821 15.388 1.00 97.38 242 VAL A CA 1
ATOM 1969 C C . VAL A 1 242 ? -21.053 0.966 14.288 1.00 97.38 242 VAL A C 1
ATOM 1971 O O . VAL A 1 242 ? -22.142 1.479 14.555 1.00 97.38 242 VAL A O 1
ATOM 1974 N N . GLU A 1 243 ? -20.753 0.529 13.065 1.00 97.44 243 GLU A N 1
ATOM 1975 C CA . GLU A 1 243 ? -21.677 0.561 11.922 1.00 97.44 243 GLU A CA 1
ATOM 1976 C C . GLU A 1 243 ? -22.871 -0.378 12.107 1.00 97.44 243 GLU A C 1
ATOM 1978 O O . GLU A 1 243 ? -23.989 -0.030 11.730 1.00 97.44 243 GLU A O 1
ATOM 1983 N N . SER A 1 244 ? -22.663 -1.536 12.741 1.00 96.50 244 SER A N 1
ATOM 1984 C CA . SER A 1 244 ? -23.736 -2.497 13.026 1.00 96.50 244 SER A CA 1
ATOM 1985 C C . SER A 1 244 ? -24.782 -1.976 14.020 1.00 96.50 244 SER A C 1
ATOM 1987 O O . SER A 1 244 ? -25.881 -2.522 14.100 1.00 96.50 244 SER A O 1
ATOM 1989 N N . GLY A 1 245 ? -24.443 -0.940 14.796 1.00 94.44 245 GLY A N 1
ATOM 1990 C CA . GLY A 1 245 ? -25.305 -0.391 15.842 1.00 94.44 245 GLY A CA 1
ATOM 1991 C C . GLY A 1 245 ? -25.481 -1.299 17.065 1.00 94.44 245 GLY A C 1
ATOM 1992 O O . GLY A 1 245 ? -26.321 -1.003 17.911 1.00 94.44 245 GLY A O 1
ATOM 1993 N N . VAL A 1 246 ? -24.716 -2.391 17.173 1.00 90.12 246 VAL A N 1
ATOM 1994 C CA . VAL A 1 246 ? -24.729 -3.285 18.337 1.00 90.12 246 VAL A CA 1
ATOM 1995 C C . VAL A 1 246 ? -23.928 -2.659 19.485 1.00 90.12 246 VAL A C 1
ATOM 1997 O O . VAL A 1 246 ? -22.780 -2.259 19.301 1.00 90.12 246 VAL A O 1
ATOM 2000 N N . GLY A 1 247 ? -24.542 -2.583 20.668 1.00 94.56 247 GLY A N 1
ATOM 2001 C CA . GLY A 1 247 ? -23.942 -2.059 21.899 1.00 94.56 247 GLY A CA 1
ATOM 2002 C C . GLY A 1 247 ? -24.747 -0.913 22.518 1.00 94.56 247 GLY A C 1
ATOM 2003 O O . GLY A 1 247 ? -25.626 -0.322 21.886 1.00 94.56 247 GLY A O 1
ATOM 2004 N N . ALA A 1 248 ? -24.462 -0.580 23.778 1.00 96.19 248 ALA A N 1
ATOM 2005 C CA . ALA A 1 248 ? -25.114 0.546 24.446 1.00 96.19 248 ALA A CA 1
ATOM 2006 C C . ALA A 1 248 ? -24.813 1.879 23.714 1.00 96.19 248 ALA A C 1
ATOM 2008 O O . ALA A 1 248 ? -23.664 2.103 23.314 1.00 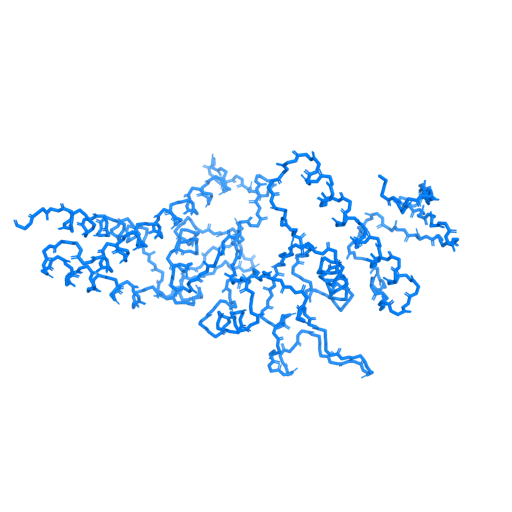96.19 248 ALA A O 1
ATOM 2009 N N . PRO A 1 249 ? -25.772 2.825 23.598 1.00 96.38 249 PRO A N 1
ATOM 2010 C CA . PRO A 1 249 ? -25.562 4.087 22.874 1.00 96.38 249 PRO A CA 1
ATOM 2011 C C . PRO A 1 249 ? -24.330 4.882 23.334 1.00 96.38 249 PRO A C 1
ATOM 2013 O O . PRO A 1 249 ? -23.620 5.467 22.517 1.00 96.38 249 PRO A O 1
ATOM 2016 N N . GLY A 1 250 ? -24.036 4.864 24.639 1.00 96.69 250 GLY A N 1
ATOM 2017 C CA . GLY A 1 250 ? -22.847 5.510 25.199 1.00 96.69 250 GLY A CA 1
ATOM 2018 C C . GLY A 1 250 ? -21.527 4.845 24.789 1.00 96.69 250 GLY A C 1
ATOM 2019 O O . GLY A 1 250 ? -20.535 5.545 24.592 1.00 96.69 250 GLY A O 1
ATOM 2020 N N . ALA A 1 251 ? -21.502 3.519 24.622 1.00 97.56 251 ALA A N 1
ATOM 2021 C CA . ALA A 1 251 ? -20.326 2.794 24.140 1.00 97.56 251 ALA A CA 1
ATOM 2022 C C . ALA A 1 251 ? -20.071 3.090 22.654 1.00 97.56 251 ALA A C 1
ATOM 2024 O O . ALA A 1 251 ? -18.942 3.401 22.276 1.00 97.56 251 ALA A O 1
ATOM 2025 N N . ILE A 1 252 ? -21.132 3.114 21.836 1.00 98.00 252 ILE A N 1
ATOM 2026 C CA . ILE A 1 252 ? -21.062 3.499 20.416 1.00 98.00 252 ILE A CA 1
ATOM 2027 C C . ILE A 1 252 ? -20.535 4.933 20.264 1.00 98.00 252 ILE A C 1
ATOM 2029 O O . ILE A 1 252 ? -19.659 5.182 19.435 1.00 98.00 252 ILE A O 1
ATOM 2033 N N . ALA A 1 253 ? -21.026 5.878 21.074 1.00 98.06 253 ALA A N 1
ATOM 2034 C CA . ALA A 1 253 ? -20.556 7.263 21.047 1.00 98.06 253 ALA A CA 1
ATOM 2035 C C . ALA A 1 253 ? -19.051 7.366 21.356 1.00 98.06 253 ALA A C 1
ATOM 2037 O O . ALA A 1 253 ? -18.306 7.956 20.575 1.00 98.06 253 ALA A O 1
ATOM 2038 N N . LYS A 1 254 ? -18.581 6.710 22.426 1.00 98.31 254 LYS A N 1
ATOM 2039 C CA . LYS A 1 254 ? -17.152 6.677 22.787 1.00 98.31 254 LYS A CA 1
ATOM 2040 C C . LYS A 1 254 ? -16.284 6.010 21.718 1.00 98.31 254 LYS A C 1
ATOM 2042 O O . LYS A 1 254 ? -15.181 6.475 21.446 1.00 98.31 254 LYS A O 1
ATOM 2047 N N . ALA A 1 255 ? -16.770 4.938 21.094 1.00 98.31 255 ALA A N 1
ATOM 2048 C CA . ALA A 1 255 ? -16.070 4.273 19.998 1.00 98.31 255 ALA A CA 1
ATOM 2049 C C . ALA A 1 255 ? -15.915 5.194 18.773 1.00 98.31 255 ALA A C 1
ATOM 2051 O O . ALA A 1 255 ? -14.834 5.268 18.191 1.00 98.31 255 ALA A O 1
ATOM 2052 N N . ARG A 1 256 ? -16.955 5.964 18.423 1.00 98.56 256 ARG A N 1
ATOM 2053 C CA . ARG A 1 256 ? -16.881 6.985 17.361 1.00 98.56 256 ARG A CA 1
ATOM 2054 C C . ARG A 1 256 ? -15.896 8.100 17.696 1.00 98.56 256 ARG A C 1
ATOM 2056 O O . ARG A 1 256 ? -15.129 8.514 16.831 1.00 98.56 256 ARG A O 1
ATOM 2063 N N . GLU A 1 257 ? -15.889 8.569 18.942 1.00 98.62 257 GLU A N 1
ATOM 2064 C CA . GLU A 1 257 ? -14.921 9.566 19.411 1.00 98.62 257 GLU A CA 1
ATOM 2065 C C . GLU A 1 257 ? -13.481 9.050 19.316 1.00 98.62 257 GLU A C 1
ATOM 2067 O O . GLU A 1 257 ? -12.600 9.782 18.855 1.00 98.62 257 GLU A O 1
ATOM 2072 N N . LEU A 1 258 ? -13.251 7.787 19.695 1.00 98.56 258 LEU A N 1
ATOM 2073 C CA . LEU A 1 258 ? -11.961 7.115 19.560 1.00 98.56 258 LEU A CA 1
ATOM 2074 C C . LEU A 1 258 ? -11.510 7.078 18.094 1.00 98.56 258 LEU A C 1
ATOM 2076 O O . LEU A 1 258 ? -10.417 7.558 17.800 1.00 98.56 258 LEU A O 1
ATOM 2080 N N . LEU A 1 259 ? -12.349 6.584 17.179 1.00 98.62 259 LEU A N 1
ATOM 2081 C CA . LEU A 1 259 ? -12.038 6.525 15.743 1.00 98.62 259 LEU A CA 1
ATOM 2082 C C . LEU A 1 259 ? -11.728 7.915 15.167 1.00 98.62 259 LEU A C 1
ATOM 2084 O O . LEU A 1 259 ? -10.691 8.109 14.533 1.00 98.62 259 LEU A O 1
ATOM 2088 N N . ALA A 1 260 ? -12.561 8.915 15.470 1.00 98.25 260 ALA A N 1
ATOM 2089 C CA . ALA A 1 260 ? -12.349 10.287 15.011 1.00 98.25 260 ALA A CA 1
ATOM 2090 C C . ALA A 1 260 ? -11.053 10.899 15.569 1.00 98.25 260 ALA A C 1
ATOM 2092 O O . ALA A 1 260 ? -10.401 11.711 14.910 1.00 98.25 260 ALA A O 1
ATOM 2093 N N . ARG A 1 261 ? -10.669 10.544 16.801 1.00 98.19 261 ARG A N 1
ATOM 2094 C CA . ARG A 1 261 ? -9.394 10.967 17.387 1.00 98.19 261 ARG A CA 1
ATOM 2095 C C . ARG A 1 261 ? -8.217 10.289 16.688 1.00 98.19 261 ARG A C 1
ATOM 2097 O O . ARG A 1 261 ? -7.280 10.995 16.324 1.00 98.19 261 ARG A O 1
ATOM 2104 N N . LEU A 1 262 ? -8.279 8.977 16.455 1.00 98.06 262 LEU A N 1
ATOM 2105 C CA . LEU A 1 262 ? -7.241 8.246 15.722 1.00 98.06 262 LEU A CA 1
ATOM 2106 C C . LEU A 1 262 ? -7.037 8.827 14.318 1.00 98.06 262 LEU A C 1
ATOM 2108 O O . LEU A 1 262 ? -5.897 9.053 13.922 1.00 98.06 262 LEU A O 1
ATOM 2112 N N . GLU A 1 263 ? -8.111 9.186 13.611 1.00 96.88 263 GLU A N 1
ATOM 2113 C CA . GLU A 1 263 ? -8.014 9.819 12.290 1.00 96.88 263 GLU A CA 1
ATOM 2114 C C . GLU A 1 263 ? -7.231 11.151 12.306 1.00 96.88 263 GLU A C 1
ATOM 2116 O O . GLU A 1 263 ? -6.527 11.476 11.346 1.00 96.88 263 GLU A O 1
ATOM 2121 N N . ARG A 1 264 ? -7.320 11.920 13.401 1.00 96.12 264 ARG A N 1
ATOM 2122 C CA . ARG A 1 264 ? -6.560 13.172 13.590 1.00 96.12 264 ARG A CA 1
ATOM 2123 C C . ARG A 1 264 ? -5.118 12.932 14.044 1.00 96.12 264 ARG A C 1
ATOM 2125 O O . ARG A 1 264 ? -4.212 13.687 13.673 1.00 96.12 264 ARG A O 1
ATOM 2132 N N . GLU A 1 265 ? -4.903 11.923 14.885 1.00 96.19 265 GLU A N 1
ATOM 2133 C CA . GLU A 1 265 ? -3.580 11.582 15.414 1.00 96.19 265 GLU A CA 1
ATOM 2134 C C . GLU A 1 265 ? -2.683 10.955 14.339 1.00 96.19 265 GLU A C 1
ATOM 2136 O O . GLU A 1 265 ? -1.495 11.283 14.280 1.00 96.19 265 GLU A O 1
ATOM 2141 N N . ILE A 1 266 ? -3.252 10.109 13.475 1.00 95.69 266 ILE A N 1
ATOM 2142 C CA . ILE A 1 266 ? -2.540 9.400 12.410 1.00 95.69 266 ILE A CA 1
ATOM 2143 C C . ILE A 1 266 ? -2.349 10.327 11.211 1.00 95.69 266 ILE A C 1
ATOM 2145 O O . ILE A 1 266 ? -3.295 10.753 10.545 1.00 95.69 266 ILE A O 1
ATOM 2149 N N . VAL A 1 267 ? -1.090 10.631 10.924 1.00 93.81 267 VAL A N 1
ATOM 2150 C CA . VAL A 1 267 ? -0.697 11.495 9.822 1.00 93.81 267 VAL A CA 1
ATOM 2151 C C . VAL A 1 267 ? -0.711 10.713 8.509 1.00 93.81 267 VAL A C 1
ATOM 2153 O O . VAL A 1 267 ? -0.090 9.655 8.430 1.00 93.81 267 VAL A O 1
ATOM 2156 N N . PRO A 1 268 ? -1.327 11.245 7.440 1.00 91.69 268 PRO A N 1
ATOM 2157 C CA . PRO A 1 268 ? -1.291 10.622 6.117 1.00 91.69 268 PRO A CA 1
ATOM 2158 C C . PRO A 1 268 ? 0.047 10.798 5.369 1.00 91.69 268 PRO A C 1
ATOM 2160 O O . PRO A 1 268 ? 0.152 10.363 4.227 1.00 91.69 268 PRO A O 1
ATOM 2163 N N . THR A 1 269 ? 1.044 11.448 5.975 1.00 89.50 269 THR A N 1
ATOM 2164 C CA . THR A 1 269 ? 2.301 11.872 5.339 1.00 89.50 269 THR A CA 1
ATOM 2165 C C . THR A 1 269 ? 3.488 11.237 6.071 1.00 89.50 269 THR A C 1
ATOM 2167 O O . THR A 1 269 ? 3.798 11.655 7.193 1.00 89.50 269 THR A O 1
ATOM 2170 N N . PRO A 1 270 ? 4.151 10.221 5.485 1.00 86.56 270 PRO A N 1
ATOM 2171 C CA . PRO A 1 270 ? 5.207 9.454 6.156 1.00 86.56 270 PRO A CA 1
ATOM 2172 C C . PRO A 1 270 ? 6.375 10.290 6.684 1.00 86.56 270 PRO A C 1
ATOM 2174 O O . PRO A 1 270 ? 6.924 9.971 7.736 1.00 86.56 270 PRO A O 1
ATOM 2177 N N . GLU A 1 271 ? 6.714 11.393 6.018 1.00 87.62 271 GLU A N 1
ATOM 2178 C CA . GLU A 1 271 ? 7.790 12.307 6.414 1.00 87.62 271 GLU A CA 1
ATOM 2179 C C . GLU A 1 271 ? 7.574 12.913 7.804 1.00 87.62 271 GLU A C 1
ATOM 2181 O O . GLU A 1 271 ? 8.542 13.197 8.510 1.00 87.62 271 GLU A O 1
ATOM 2186 N N . GLU A 1 272 ? 6.320 13.107 8.230 1.00 91.62 272 GLU A N 1
ATOM 2187 C CA . GLU A 1 272 ? 6.046 13.625 9.574 1.00 91.62 272 GLU A CA 1
ATOM 2188 C C . GLU A 1 272 ? 6.354 12.590 10.663 1.00 91.62 272 GLU A C 1
ATOM 2190 O O . GLU A 1 272 ? 6.583 12.969 11.812 1.00 91.62 272 GLU A O 1
ATOM 2195 N N . ILE A 1 273 ? 6.396 11.306 10.305 1.00 92.38 273 ILE A N 1
ATOM 2196 C CA . ILE A 1 273 ? 6.693 10.181 11.199 1.00 92.38 273 ILE A CA 1
ATOM 2197 C C . ILE A 1 273 ? 8.182 9.857 11.186 1.00 92.38 273 ILE A C 1
ATOM 2199 O O . ILE A 1 273 ? 8.756 9.529 12.223 1.00 92.38 273 ILE A O 1
ATOM 2203 N N . GLY A 1 274 ? 8.827 9.987 10.031 1.00 91.12 274 GLY A N 1
ATOM 2204 C CA . GLY A 1 274 ? 10.269 9.864 9.884 1.00 91.12 274 GLY A CA 1
ATOM 2205 C C . GLY A 1 274 ? 10.670 9.253 8.552 1.00 91.12 274 GLY A C 1
ATOM 2206 O O . GLY A 1 274 ? 9.839 8.925 7.706 1.00 91.12 274 GLY A O 1
ATOM 2207 N N . TYR A 1 275 ? 11.974 9.111 8.363 1.00 89.06 275 TYR A N 1
ATOM 2208 C CA . TYR A 1 275 ? 12.546 8.593 7.128 1.00 89.06 275 TYR A CA 1
ATOM 2209 C C . TYR A 1 275 ? 13.860 7.866 7.399 1.00 89.06 275 TYR A C 1
ATOM 2211 O O . TYR A 1 275 ? 14.499 8.059 8.431 1.00 89.06 275 TYR A O 1
ATOM 2219 N N . VAL A 1 276 ? 14.282 7.032 6.453 1.00 84.62 276 VAL A N 1
ATOM 2220 C CA . VAL A 1 276 ? 15.633 6.465 6.455 1.00 84.62 276 VAL A CA 1
ATOM 2221 C C . VAL A 1 276 ? 16.548 7.453 5.750 1.00 84.62 276 VAL A C 1
ATOM 2223 O O . VAL A 1 276 ? 16.337 7.780 4.583 1.00 84.62 276 VAL A O 1
ATOM 2226 N N . ASP A 1 277 ? 17.554 7.947 6.458 1.00 83.50 277 ASP A N 1
ATOM 2227 C CA . ASP A 1 277 ? 18.558 8.829 5.887 1.00 83.50 277 ASP A CA 1
ATOM 2228 C C . ASP A 1 277 ? 19.363 8.089 4.809 1.00 83.50 277 ASP A C 1
ATOM 2230 O O . ASP A 1 277 ? 19.974 7.052 5.071 1.00 83.50 277 ASP A O 1
ATOM 2234 N N . GLY A 1 278 ? 19.359 8.617 3.584 1.00 79.44 278 GLY A N 1
ATOM 2235 C CA . GLY A 1 278 ? 19.961 7.949 2.427 1.00 79.44 278 GLY A CA 1
ATOM 2236 C C . GLY A 1 278 ? 21.488 7.835 2.485 1.00 79.44 278 GLY A C 1
ATOM 2237 O O . GLY A 1 278 ? 22.059 7.011 1.775 1.00 79.44 278 GLY A O 1
ATOM 2238 N N . VAL A 1 279 ? 22.152 8.634 3.328 1.00 80.12 279 VAL A N 1
ATOM 2239 C CA . VAL A 1 279 ? 23.616 8.631 3.480 1.00 80.12 279 VAL A CA 1
ATOM 2240 C C . VAL A 1 279 ? 24.051 7.616 4.534 1.00 80.12 279 VAL A C 1
ATOM 2242 O O . VAL A 1 279 ? 24.943 6.802 4.303 1.00 80.12 279 VAL A O 1
ATOM 2245 N N . THR A 1 280 ? 23.427 7.659 5.706 1.00 81.81 280 THR A N 1
ATOM 2246 C CA . THR A 1 280 ? 23.791 6.840 6.868 1.00 81.81 280 THR A CA 1
ATOM 2247 C C . THR A 1 280 ? 23.031 5.518 6.929 1.00 81.81 280 THR A C 1
ATOM 2249 O O . THR A 1 280 ? 23.446 4.611 7.653 1.00 81.81 280 THR A O 1
ATOM 2252 N N . GLY A 1 281 ? 21.914 5.400 6.205 1.00 78.69 281 GLY A N 1
ATOM 2253 C CA . GLY A 1 281 ? 21.001 4.262 6.280 1.00 78.69 281 GLY A CA 1
ATOM 2254 C C . GLY A 1 281 ? 20.313 4.131 7.640 1.00 78.69 281 GLY A C 1
ATOM 2255 O O . GLY A 1 281 ? 19.885 3.034 7.994 1.00 78.69 281 GLY A O 1
ATOM 2256 N N . ARG A 1 282 ? 20.258 5.204 8.440 1.00 8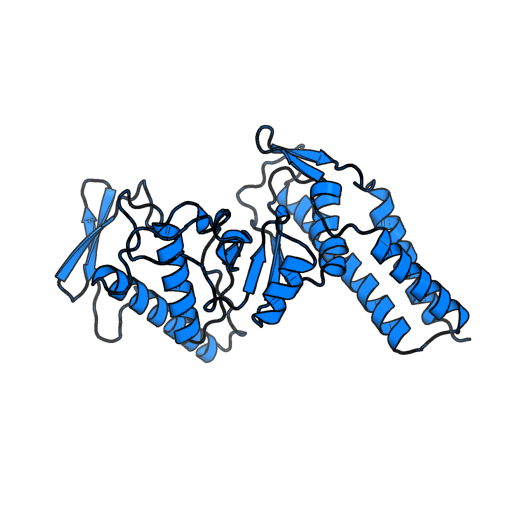3.19 282 ARG A N 1
ATOM 2257 C CA . ARG A 1 282 ? 19.641 5.211 9.772 1.00 83.19 282 ARG A CA 1
ATOM 2258 C C . ARG A 1 282 ? 18.271 5.869 9.731 1.00 83.19 282 ARG A C 1
ATOM 2260 O O . ARG A 1 282 ? 18.071 6.851 9.025 1.00 83.19 282 ARG A O 1
ATOM 2267 N N . TRP A 1 283 ? 17.349 5.358 10.538 1.00 86.06 283 TRP A N 1
ATOM 2268 C CA . TRP A 1 283 ? 16.072 6.019 10.777 1.00 86.06 283 TRP A CA 1
ATOM 2269 C C . TRP A 1 283 ? 16.258 7.367 11.483 1.00 86.06 283 TRP A C 1
ATOM 2271 O O . TRP A 1 283 ? 16.929 7.448 12.515 1.00 86.06 283 TRP A O 1
ATOM 2281 N N . VAL A 1 284 ? 15.604 8.395 10.954 1.00 90.12 284 VAL A N 1
ATOM 2282 C CA . VAL A 1 284 ? 15.476 9.730 11.534 1.00 90.12 284 VAL A CA 1
ATOM 2283 C C . VAL A 1 284 ? 14.007 9.925 11.918 1.00 90.12 284 VAL A C 1
ATOM 2285 O O . VAL A 1 284 ? 13.150 9.930 11.028 1.00 90.12 284 VAL A O 1
ATOM 2288 N N . PRO A 1 285 ? 13.677 10.056 13.217 1.00 92.31 285 PRO A N 1
ATOM 2289 C CA . PRO A 1 285 ? 12.301 10.274 13.642 1.00 92.31 285 PRO A CA 1
ATOM 2290 C C . PRO A 1 285 ? 11.802 11.642 13.167 1.00 92.31 285 PRO A C 1
ATOM 2292 O O . PRO A 1 285 ? 12.502 12.649 13.267 1.00 92.31 285 PRO A O 1
ATOM 2295 N N . GLY A 1 286 ? 10.576 11.672 12.654 1.00 94.06 286 GLY A N 1
ATOM 2296 C CA . GLY A 1 286 ? 9.884 12.897 12.280 1.00 94.06 286 GLY A CA 1
ATOM 2297 C C . GLY A 1 286 ? 9.246 13.589 13.487 1.00 94.06 286 GLY A C 1
ATOM 2298 O O . GLY A 1 286 ? 9.132 13.028 14.577 1.00 94.06 286 GLY A O 1
ATOM 2299 N N . LYS A 1 287 ? 8.781 14.825 13.281 1.00 95.38 287 LYS A N 1
ATOM 2300 C CA . LYS A 1 287 ? 8.168 15.679 14.320 1.00 95.38 287 LYS A CA 1
ATOM 2301 C C . LYS A 1 287 ? 6.928 15.079 15.002 1.00 95.38 287 LYS A C 1
ATOM 2303 O O . LYS A 1 287 ? 6.553 15.529 16.078 1.00 95.38 287 LYS A O 1
ATOM 2308 N N . ARG A 1 288 ? 6.264 14.115 14.362 1.00 94.81 288 ARG A N 1
ATOM 2309 C CA . ARG A 1 288 ? 5.062 13.425 14.853 1.00 94.81 288 ARG A CA 1
ATOM 2310 C C . ARG A 1 288 ? 5.290 11.924 15.028 1.00 94.81 288 ARG A C 1
ATOM 2312 O O . ARG A 1 288 ? 4.323 11.172 15.106 1.00 94.81 288 ARG A O 1
ATOM 2319 N N . ALA A 1 289 ? 6.548 11.488 15.105 1.00 93.88 289 ALA A N 1
ATOM 2320 C CA . ALA A 1 289 ? 6.876 10.118 15.470 1.00 93.88 289 ALA A CA 1
ATOM 2321 C C . ALA A 1 289 ? 6.281 9.781 16.844 1.00 93.88 289 ALA A C 1
ATOM 2323 O O . ALA A 1 289 ? 6.468 10.517 17.814 1.00 93.88 289 ALA A O 1
ATOM 2324 N N . TRP A 1 290 ? 5.578 8.657 16.934 1.00 94.94 290 TRP A N 1
ATOM 2325 C CA . TRP A 1 290 ? 5.134 8.127 18.215 1.00 94.94 290 TRP A CA 1
ATOM 2326 C C . TRP A 1 290 ? 6.251 7.359 18.912 1.00 94.94 290 TRP A C 1
ATOM 2328 O O . TRP A 1 290 ? 7.046 6.671 18.266 1.00 94.94 290 TRP A O 1
ATOM 2338 N N . ALA A 1 291 ? 6.253 7.429 20.241 1.00 94.00 291 ALA A N 1
ATOM 2339 C CA . ALA A 1 291 ? 7.001 6.488 21.058 1.00 94.00 291 ALA A CA 1
ATOM 2340 C C . ALA A 1 291 ? 6.420 5.065 20.886 1.00 94.00 291 ALA A C 1
ATOM 2342 O O . ALA A 1 291 ? 5.213 4.940 20.647 1.00 94.00 291 ALA A O 1
ATOM 2343 N N . PRO A 1 292 ? 7.234 3.996 20.981 1.00 91.06 292 PRO A N 1
ATOM 2344 C CA . PRO A 1 292 ? 6.772 2.612 20.825 1.00 91.06 292 PRO A CA 1
ATOM 2345 C C . PRO A 1 292 ? 5.555 2.246 21.690 1.00 91.06 292 PRO A C 1
ATOM 2347 O O . PRO A 1 292 ? 4.648 1.561 21.225 1.00 91.06 292 PRO A O 1
ATOM 2350 N N . GLU A 1 293 ? 5.483 2.771 22.909 1.00 95.50 293 GLU A N 1
ATOM 2351 C CA . GLU A 1 293 ? 4.422 2.491 23.879 1.00 95.50 293 GLU A CA 1
ATOM 2352 C C . GLU A 1 293 ? 3.049 2.951 23.372 1.00 95.50 293 GLU A C 1
ATOM 2354 O O . GLU A 1 293 ? 2.034 2.295 23.611 1.00 95.50 293 GLU A O 1
ATOM 2359 N N . ARG A 1 294 ? 3.012 4.038 22.589 1.00 96.75 294 ARG A N 1
ATOM 2360 C CA . ARG A 1 294 ? 1.761 4.600 22.073 1.00 96.75 294 ARG A CA 1
ATOM 2361 C C . ARG A 1 294 ? 1.037 3.638 21.131 1.00 96.75 294 ARG A C 1
ATOM 2363 O O . ARG A 1 294 ? -0.192 3.628 21.092 1.00 96.75 294 ARG A O 1
ATOM 2370 N N . TYR A 1 295 ? 1.776 2.819 20.385 1.00 96.12 295 TYR A N 1
ATOM 2371 C CA . TYR A 1 295 ? 1.185 1.833 19.479 1.00 96.12 295 TYR A CA 1
ATOM 2372 C C . TYR A 1 295 ? 0.398 0.770 20.260 1.00 96.12 295 TYR A C 1
ATOM 2374 O O . TYR A 1 295 ? -0.709 0.393 19.868 1.00 96.12 295 TYR A O 1
ATOM 2382 N N . ASP A 1 296 ? 0.940 0.320 21.392 1.00 97.06 296 ASP A N 1
ATOM 2383 C CA . ASP A 1 296 ? 0.296 -0.668 22.259 1.00 97.06 296 ASP A CA 1
ATOM 2384 C C . ASP A 1 296 ? -0.858 -0.072 23.066 1.00 97.06 296 ASP A C 1
ATOM 2386 O O . ASP A 1 296 ? -1.897 -0.719 23.218 1.00 97.06 296 ASP A O 1
ATOM 2390 N N . GLU A 1 297 ? -0.729 1.179 23.513 1.00 98.19 297 GLU A N 1
ATOM 2391 C CA . GLU A 1 297 ? -1.835 1.925 24.118 1.00 98.19 297 GLU A CA 1
ATOM 2392 C C . GLU A 1 297 ? -3.036 2.001 23.176 1.00 98.19 297 GLU A C 1
ATOM 2394 O O . GLU A 1 297 ? -4.144 1.650 23.582 1.00 98.19 297 GLU A O 1
ATOM 2399 N N . ILE A 1 298 ? -2.824 2.391 21.912 1.00 98.25 298 ILE A N 1
ATOM 2400 C CA . ILE A 1 298 ? -3.901 2.483 20.919 1.00 98.25 298 ILE A CA 1
ATOM 2401 C C . ILE A 1 298 ? -4.534 1.111 20.681 1.00 98.25 298 ILE A C 1
ATOM 2403 O O . ILE A 1 298 ? -5.760 0.998 20.724 1.00 98.25 298 ILE A O 1
ATOM 2407 N N . ARG A 1 299 ? -3.731 0.054 20.494 1.00 98.06 299 ARG A N 1
ATOM 2408 C CA . ARG A 1 299 ? -4.252 -1.317 20.354 1.00 98.06 299 ARG A CA 1
ATOM 2409 C C . ARG A 1 299 ? -5.139 -1.692 21.542 1.00 98.06 299 ARG A C 1
ATOM 2411 O O . ARG A 1 299 ? -6.241 -2.208 21.355 1.00 98.06 299 ARG A O 1
ATOM 2418 N N . ALA A 1 300 ? -4.685 -1.412 22.761 1.00 98.38 300 ALA A N 1
ATOM 2419 C CA . ALA A 1 300 ? -5.429 -1.723 23.975 1.00 98.38 300 ALA A CA 1
ATOM 2420 C C . ALA A 1 300 ? -6.707 -0.876 24.113 1.00 98.38 300 ALA A C 1
ATOM 2422 O O . ALA A 1 300 ? -7.736 -1.385 24.554 1.00 98.38 300 ALA A O 1
ATOM 2423 N N . GLU A 1 301 ? -6.671 0.403 23.735 1.00 98.56 301 GLU A N 1
ATOM 2424 C CA . GLU A 1 301 ? -7.843 1.282 23.700 1.00 98.56 301 GLU A CA 1
ATOM 2425 C C . GLU A 1 301 ? -8.899 0.782 22.707 1.00 98.56 301 GLU A C 1
ATOM 2427 O O . GLU A 1 301 ? -10.070 0.679 23.076 1.00 98.56 301 GLU A O 1
ATOM 2432 N N . VAL A 1 302 ? -8.490 0.406 21.491 1.00 98.56 302 VAL A N 1
ATOM 2433 C CA . VAL A 1 302 ? -9.381 -0.161 20.467 1.00 98.56 302 VAL A CA 1
ATOM 2434 C C . VAL A 1 302 ? -9.974 -1.487 20.943 1.00 98.56 302 VAL A C 1
ATOM 2436 O O . VAL A 1 302 ? -11.187 -1.672 20.880 1.00 98.56 302 VAL A O 1
ATOM 2439 N N . ALA A 1 303 ? -9.159 -2.386 21.503 1.00 98.19 303 ALA A N 1
ATOM 2440 C CA . ALA A 1 303 ? -9.636 -3.660 22.039 1.00 98.19 303 ALA A CA 1
ATOM 2441 C C . ALA A 1 303 ? -10.660 -3.477 23.176 1.00 98.19 303 ALA A C 1
ATOM 2443 O O . ALA A 1 303 ? -11.690 -4.152 23.190 1.00 98.19 303 ALA A O 1
ATOM 2444 N N . ARG A 1 304 ? -10.421 -2.536 24.102 1.00 98.50 304 ARG A N 1
ATOM 2445 C CA . ARG A 1 304 ? -11.387 -2.196 25.163 1.00 98.50 304 ARG A CA 1
ATOM 2446 C C . ARG A 1 304 ? -12.681 -1.614 24.600 1.00 98.50 304 ARG A C 1
ATOM 2448 O O . ARG A 1 304 ? -13.748 -1.947 25.102 1.00 98.50 304 ARG A O 1
ATOM 2455 N N . ALA A 1 305 ? -12.598 -0.772 23.569 1.00 98.19 305 ALA A N 1
ATOM 2456 C CA . ALA A 1 305 ? -13.781 -0.221 22.915 1.00 98.19 305 ALA A CA 1
ATOM 2457 C C . ALA A 1 305 ? -14.624 -1.320 22.247 1.00 98.19 305 ALA A C 1
ATOM 2459 O O . ALA A 1 305 ? -15.839 -1.323 22.408 1.00 98.19 305 ALA A O 1
ATOM 2460 N N . ILE A 1 306 ? -13.989 -2.291 21.577 1.00 97.62 306 ILE A N 1
ATOM 2461 C CA . ILE A 1 306 ? -14.678 -3.464 21.013 1.00 97.62 306 ILE A CA 1
ATOM 2462 C C . ILE A 1 306 ? -15.360 -4.277 22.119 1.00 97.62 306 ILE A C 1
ATOM 2464 O O . ILE A 1 306 ? -16.533 -4.618 21.987 1.00 97.62 306 ILE A O 1
ATOM 2468 N N . ALA A 1 307 ? -14.654 -4.568 23.218 1.00 97.19 307 ALA A N 1
ATOM 2469 C CA . ALA A 1 307 ? -15.217 -5.330 24.333 1.00 97.19 307 ALA A CA 1
ATOM 2470 C C . ALA A 1 307 ? -16.447 -4.636 24.943 1.00 97.19 307 ALA A C 1
ATOM 2472 O O . ALA A 1 307 ? -17.480 -5.275 25.121 1.00 97.19 307 ALA A O 1
ATOM 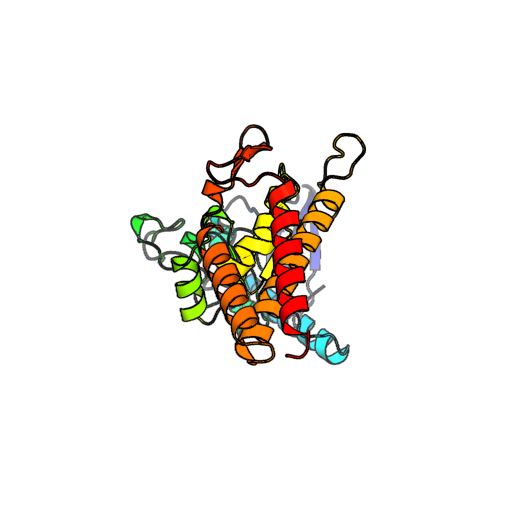2473 N N . ALA A 1 308 ? -16.375 -3.320 25.163 1.00 97.00 308 ALA A N 1
ATOM 2474 C CA . ALA A 1 308 ? -17.480 -2.528 25.703 1.00 97.00 308 ALA A CA 1
ATOM 2475 C C . ALA A 1 308 ? -18.721 -2.482 24.788 1.00 97.00 308 ALA A C 1
ATOM 2477 O O . ALA A 1 308 ? -19.824 -2.245 25.271 1.00 97.00 308 ALA A O 1
ATOM 2478 N N . LEU A 1 309 ? -18.566 -2.693 23.475 1.00 96.62 309 LEU A N 1
ATOM 2479 C CA . LEU A 1 309 ? -19.698 -2.822 22.546 1.00 96.62 309 LEU A CA 1
ATOM 2480 C C . LEU A 1 309 ? -20.381 -4.196 22.637 1.00 96.62 309 LEU A C 1
ATOM 2482 O O . LEU A 1 309 ? -21.556 -4.310 22.297 1.00 96.62 309 LEU A O 1
ATOM 2486 N N . GLY A 1 310 ? -19.656 -5.230 23.076 1.00 93.25 310 GLY A N 1
ATOM 2487 C CA . GLY A 1 310 ? -20.168 -6.596 23.226 1.00 93.25 310 GLY A CA 1
ATOM 2488 C C . GLY A 1 310 ? -20.867 -6.871 24.560 1.00 93.25 310 GLY A C 1
ATOM 2489 O O . GLY A 1 310 ? -21.553 -7.885 24.685 1.00 93.25 310 GLY A O 1
ATOM 2490 N N . GLU A 1 311 ? -20.708 -5.995 25.551 1.00 89.94 311 GLU A N 1
ATOM 2491 C CA . GLU A 1 311 ? -21.441 -6.077 26.814 1.00 89.94 311 GLU A CA 1
ATOM 2492 C C . GLU A 1 311 ? -22.913 -5.696 26.576 1.00 89.94 311 GLU A C 1
ATOM 2494 O O . GLU A 1 311 ? -23.219 -4.641 26.014 1.00 89.94 311 GLU A O 1
ATOM 2499 N N . ALA A 1 312 ? -23.836 -6.589 26.951 1.00 65.31 312 ALA A N 1
ATOM 2500 C CA . ALA A 1 312 ? -25.270 -6.335 26.836 1.00 65.31 312 ALA A CA 1
ATOM 2501 C C . ALA A 1 312 ? -25.674 -5.122 27.704 1.00 65.31 312 ALA A C 1
ATOM 2503 O O . ALA A 1 312 ? -25.086 -4.940 28.773 1.00 65.31 312 ALA A O 1
ATOM 2504 N N . PRO A 1 313 ? -26.636 -4.297 27.248 1.00 57.69 313 PRO A N 1
ATOM 2505 C CA . PRO A 1 313 ? -27.059 -3.090 27.958 1.00 57.69 313 PRO A CA 1
ATOM 2506 C C . PRO A 1 313 ? -27.682 -3.355 29.330 1.00 57.69 313 PRO A C 1
ATOM 2508 O O . PRO A 1 313 ? -28.311 -4.426 29.513 1.00 57.69 313 PRO A O 1
#